Protein AF-A0A6M4WTL2-F1 (afdb_monomer)

Structure (mmCIF, N/CA/C/O backbone):
data_AF-A0A6M4WTL2-F1
#
_entry.id   AF-A0A6M4WTL2-F1
#
loop_
_atom_site.group_PDB
_atom_site.id
_atom_site.type_symbol
_atom_site.label_atom_id
_atom_site.label_alt_id
_atom_site.label_comp_id
_atom_site.label_asym_id
_atom_site.label_entity_id
_atom_site.label_seq_id
_atom_site.pdbx_PDB_ins_code
_atom_site.Cartn_x
_atom_site.Cartn_y
_atom_site.Cartn_z
_atom_site.occupancy
_atom_site.B_iso_or_equiv
_atom_site.auth_seq_id
_atom_site.auth_comp_id
_atom_site.auth_asym_id
_atom_site.auth_atom_id
_atom_site.pdbx_PDB_model_num
ATOM 1 N N . MET A 1 1 ? 22.894 4.316 -11.846 1.00 75.62 1 MET A N 1
ATOM 2 C CA . MET A 1 1 ? 22.141 3.196 -11.248 1.00 75.62 1 MET A CA 1
ATOM 3 C C . MET A 1 1 ? 20.930 3.759 -10.527 1.00 75.62 1 MET A C 1
ATOM 5 O O . MET A 1 1 ? 21.076 4.824 -9.929 1.00 75.62 1 MET A O 1
ATOM 9 N N . PRO A 1 2 ? 19.794 3.038 -10.503 1.00 84.94 2 PRO A N 1
ATOM 10 C CA . PRO A 1 2 ? 18.629 3.448 -9.729 1.00 84.94 2 PRO A CA 1
ATOM 11 C C . PRO A 1 2 ? 18.941 3.570 -8.230 1.00 84.94 2 PRO A C 1
ATOM 13 O O . PRO A 1 2 ? 19.694 2.766 -7.679 1.00 84.94 2 PRO A O 1
ATOM 16 N N . VAL A 1 3 ? 18.350 4.567 -7.574 1.00 89.50 3 VAL A N 1
ATOM 17 C CA . VAL A 1 3 ? 18.557 4.902 -6.159 1.00 89.50 3 VAL A CA 1
ATOM 18 C C . VAL A 1 3 ? 17.361 4.435 -5.338 1.00 89.50 3 VAL A C 1
ATOM 20 O O . VAL A 1 3 ? 16.217 4.712 -5.699 1.00 89.50 3 VAL A O 1
ATOM 23 N N . LEU A 1 4 ? 17.619 3.743 -4.226 1.00 90.12 4 LEU A N 1
ATOM 24 C CA . LEU A 1 4 ? 16.581 3.363 -3.267 1.00 90.12 4 LEU A CA 1
ATOM 25 C C . LEU A 1 4 ? 16.085 4.594 -2.505 1.00 90.12 4 LEU A C 1
ATOM 27 O O . LEU A 1 4 ? 16.873 5.353 -1.945 1.00 90.12 4 LEU A O 1
ATOM 31 N N . THR A 1 5 ? 14.770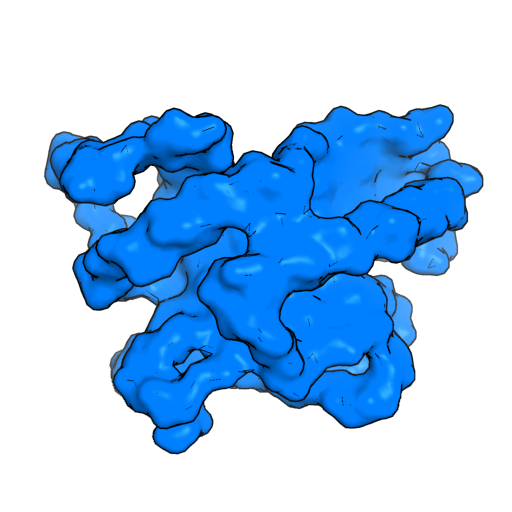 4.769 -2.468 1.00 89.38 5 THR A N 1
ATOM 32 C CA . THR A 1 5 ? 14.075 5.836 -1.731 1.00 89.38 5 THR A CA 1
ATOM 33 C C . THR A 1 5 ? 13.282 5.285 -0.543 1.00 89.38 5 THR A C 1
ATOM 35 O O . THR A 1 5 ? 12.962 6.033 0.380 1.00 89.38 5 THR A O 1
ATOM 38 N N . ALA A 1 6 ? 13.025 3.974 -0.526 1.00 90.75 6 ALA A N 1
ATOM 39 C CA . ALA A 1 6 ? 12.582 3.199 0.630 1.00 90.75 6 ALA A CA 1
ATOM 40 C C . ALA A 1 6 ? 13.129 1.765 0.521 1.00 90.75 6 ALA A C 1
ATOM 42 O O . ALA A 1 6 ? 13.157 1.206 -0.575 1.00 90.75 6 ALA A O 1
ATOM 43 N N . ASP A 1 7 ? 13.555 1.168 1.636 1.00 93.19 7 ASP A N 1
ATOM 44 C CA . ASP A 1 7 ? 14.143 -0.182 1.657 1.00 93.19 7 ASP A CA 1
ATOM 45 C C . ASP A 1 7 ? 13.759 -0.938 2.935 1.00 93.19 7 ASP A C 1
ATOM 47 O O . ASP A 1 7 ? 14.598 -1.329 3.745 1.00 93.19 7 ASP A O 1
ATOM 51 N N . ARG A 1 8 ? 12.452 -1.092 3.165 1.00 93.38 8 ARG A N 1
ATOM 52 C CA . ARG A 1 8 ? 11.949 -1.929 4.252 1.00 93.38 8 ARG A CA 1
ATOM 53 C C . ARG A 1 8 ? 12.146 -3.385 3.880 1.00 93.38 8 ARG A C 1
ATOM 55 O O . ARG A 1 8 ? 11.669 -3.821 2.837 1.00 93.38 8 ARG A O 1
ATOM 62 N N . THR A 1 9 ? 12.854 -4.140 4.706 1.00 94.81 9 THR A N 1
ATOM 63 C CA . THR A 1 9 ? 13.165 -5.535 4.383 1.00 94.81 9 THR A CA 1
ATOM 64 C C . THR A 1 9 ? 11.927 -6.430 4.528 1.00 94.81 9 THR A C 1
ATOM 66 O O . THR A 1 9 ? 11.005 -6.087 5.272 1.00 94.81 9 THR A O 1
ATOM 69 N N . PRO A 1 10 ? 11.891 -7.595 3.857 1.00 96.12 10 PRO A N 1
ATOM 70 C CA . PRO A 1 10 ? 10.852 -8.601 4.074 1.00 96.12 10 PRO A CA 1
ATOM 71 C C . PRO A 1 10 ? 10.676 -8.985 5.555 1.00 96.12 10 PRO A C 1
ATOM 73 O O . PRO A 1 10 ? 9.551 -9.008 6.036 1.00 96.12 10 PRO A O 1
ATOM 76 N N . ASP A 1 11 ? 11.761 -9.163 6.314 1.00 95.81 11 ASP A N 1
ATOM 77 C CA . ASP A 1 11 ? 11.681 -9.486 7.752 1.00 95.81 11 ASP A 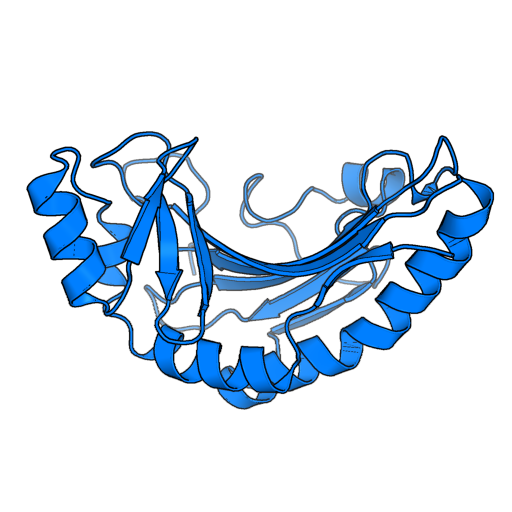CA 1
ATOM 78 C C . ASP A 1 11 ? 11.044 -8.357 8.574 1.00 95.81 11 ASP A C 1
ATOM 80 O O . ASP A 1 11 ? 10.248 -8.591 9.481 1.00 95.81 11 ASP A O 1
ATOM 84 N N . GLN A 1 12 ? 11.361 -7.104 8.233 1.00 95.38 12 GLN A N 1
ATOM 85 C CA . GLN A 1 12 ? 10.733 -5.943 8.860 1.00 95.38 12 GLN A CA 1
ATOM 86 C C . GLN A 1 12 ? 9.244 -5.845 8.518 1.00 95.38 12 GLN A C 1
ATOM 88 O O . GLN A 1 12 ? 8.474 -5.350 9.337 1.00 95.38 12 GLN A O 1
ATOM 93 N N . LEU A 1 13 ? 8.843 -6.294 7.325 1.00 96.12 13 LEU A N 1
ATOM 94 C CA . LEU A 1 13 ? 7.439 -6.400 6.945 1.00 96.12 13 LEU A CA 1
ATOM 95 C C . LEU A 1 13 ? 6.724 -7.493 7.746 1.00 96.12 13 LEU A C 1
ATOM 97 O O . LEU A 1 13 ? 5.627 -7.227 8.220 1.00 96.12 13 LEU A O 1
ATOM 101 N N . VAL A 1 14 ? 7.325 -8.672 7.937 1.00 96.94 14 VAL A N 1
ATOM 102 C CA . VAL A 1 14 ? 6.735 -9.738 8.772 1.00 96.94 14 VAL A CA 1
ATOM 103 C C . VAL A 1 14 ? 6.457 -9.210 10.179 1.00 96.94 14 VAL A C 1
ATOM 105 O O . VAL A 1 14 ? 5.309 -9.209 10.615 1.00 96.94 14 VAL A O 1
ATOM 108 N N . ALA A 1 15 ? 7.471 -8.639 10.834 1.00 95.19 15 ALA A N 1
ATOM 109 C CA . ALA A 1 15 ? 7.333 -8.097 12.186 1.00 95.19 15 ALA A CA 1
ATOM 110 C C . ALA A 1 15 ? 6.333 -6.927 12.278 1.00 95.19 15 ALA A C 1
ATOM 112 O O . ALA A 1 15 ? 5.755 -6.670 13.335 1.00 95.19 15 ALA A O 1
ATOM 113 N N . GLU A 1 16 ? 6.154 -6.159 11.199 1.00 95.00 16 GLU A N 1
ATOM 114 C CA . GLU A 1 16 ? 5.114 -5.130 11.119 1.00 95.00 16 GLU A CA 1
ATOM 115 C C . GLU A 1 16 ? 3.723 -5.758 11.024 1.00 95.00 16 GLU A C 1
ATOM 117 O O . GLU A 1 16 ? 2.828 -5.391 11.782 1.00 95.00 16 GLU A O 1
ATOM 122 N N . LEU A 1 17 ? 3.557 -6.710 10.106 1.00 94.81 17 LEU A N 1
ATOM 123 C CA . LEU A 1 17 ? 2.298 -7.389 9.827 1.00 94.81 17 LEU A CA 1
ATOM 124 C C . LEU A 1 17 ? 1.765 -8.149 11.037 1.00 94.81 17 LEU A C 1
ATOM 126 O O . LEU A 1 17 ? 0.576 -8.042 11.312 1.00 94.81 17 LEU A O 1
ATOM 130 N N . GLU A 1 18 ? 2.630 -8.843 11.777 1.00 94.94 18 GLU A N 1
ATOM 131 C CA . GLU A 1 18 ? 2.264 -9.549 13.012 1.00 94.94 18 GLU A CA 1
ATOM 132 C C . GLU A 1 18 ? 1.603 -8.619 14.037 1.00 94.94 18 GLU A C 1
ATOM 134 O O . GLU A 1 18 ? 0.639 -9.009 14.682 1.00 94.94 18 GLU A O 1
ATOM 139 N N . ARG A 1 19 ? 2.043 -7.356 14.136 1.00 92.44 19 ARG A N 1
ATOM 140 C CA . ARG A 1 19 ? 1.369 -6.364 14.989 1.00 92.44 19 ARG A CA 1
ATOM 141 C C . ARG A 1 19 ? 0.142 -5.752 14.331 1.00 92.44 19 ARG A C 1
ATOM 143 O O . ARG A 1 19 ? -0.831 -5.463 15.017 1.00 92.44 19 ARG A O 1
ATOM 150 N N . LEU A 1 20 ? 0.168 -5.537 13.016 1.00 91.50 20 LEU A N 1
ATOM 151 C CA . LEU A 1 20 ? -0.970 -4.965 12.297 1.00 91.50 20 LEU A CA 1
ATOM 152 C C . LEU A 1 20 ? -2.204 -5.864 12.344 1.00 91.50 20 LEU A C 1
ATOM 154 O O . LEU A 1 20 ? -3.310 -5.340 12.406 1.00 91.50 20 LEU A O 1
ATOM 158 N N . VAL A 1 21 ? -2.054 -7.189 12.331 1.00 90.25 21 VAL A N 1
ATOM 159 C CA . VAL A 1 21 ? -3.208 -8.102 12.427 1.00 90.25 21 VAL A CA 1
ATOM 160 C C . VAL A 1 21 ? -3.873 -8.094 13.809 1.00 90.25 21 VAL A C 1
ATOM 162 O O . VAL A 1 21 ? -5.026 -8.497 13.918 1.00 90.25 21 VAL A O 1
ATOM 165 N N . GLU A 1 22 ? -3.187 -7.592 14.840 1.00 90.50 22 GLU A N 1
ATOM 166 C CA . GLU A 1 22 ? -3.698 -7.466 16.215 1.00 90.50 22 GLU A CA 1
ATOM 167 C C . GLU A 1 22 ? -4.353 -6.102 16.504 1.00 90.50 22 GLU A C 1
ATOM 169 O O . GLU A 1 22 ? -4.932 -5.903 17.571 1.00 90.50 22 GLU A O 1
ATOM 174 N N . VAL A 1 23 ? -4.259 -5.145 15.575 1.00 91.56 23 VAL A N 1
ATOM 175 C CA . VAL A 1 23 ? -4.853 -3.809 15.722 1.00 91.56 23 VAL A CA 1
ATOM 176 C C . VAL A 1 23 ? -6.378 -3.908 15.802 1.00 91.56 23 VAL A C 1
ATOM 178 O O . VAL A 1 23 ? -7.005 -4.655 15.050 1.00 91.56 23 VAL A O 1
ATOM 181 N N . ASP A 1 24 ? -6.987 -3.089 16.665 1.00 90.81 24 ASP A N 1
ATOM 182 C CA . ASP A 1 24 ? -8.439 -2.884 16.700 1.00 90.81 24 ASP A CA 1
ATOM 183 C C . ASP A 1 24 ? -8.904 -2.086 15.467 1.00 90.81 24 ASP A C 1
ATOM 185 O O . ASP A 1 24 ? -9.149 -0.876 15.491 1.00 90.81 24 ASP A O 1
ATOM 189 N N . TRP A 1 25 ? -8.965 -2.799 14.344 1.00 89.94 25 TRP A N 1
ATOM 190 C CA . TRP A 1 25 ? -9.344 -2.284 13.038 1.00 89.94 25 TRP A CA 1
ATOM 191 C C . TRP A 1 25 ? -10.733 -1.637 12.995 1.00 89.94 25 TRP A C 1
ATOM 193 O O . TRP A 1 25 ? -10.837 -0.597 12.352 1.00 89.94 25 TRP A O 1
ATOM 203 N N . PRO A 1 26 ? -11.781 -2.149 13.673 1.00 89.50 26 PRO A N 1
ATOM 204 C CA . PRO A 1 26 ? -13.057 -1.441 13.787 1.00 89.50 26 PRO A CA 1
ATOM 205 C C . PRO A 1 26 ? -12.916 0.020 14.236 1.00 89.50 26 PRO A C 1
ATOM 207 O O . PRO A 1 26 ? -13.497 0.910 13.612 1.00 89.50 26 PRO A O 1
ATOM 210 N N . THR A 1 27 ? -12.090 0.292 15.251 1.00 91.75 27 THR A N 1
ATOM 211 C CA . THR A 1 27 ? -11.825 1.664 15.711 1.00 91.75 27 THR A CA 1
ATOM 212 C C . THR A 1 27 ? -11.032 2.472 14.680 1.00 91.75 27 THR A C 1
ATOM 214 O O . THR A 1 27 ? -11.275 3.668 14.514 1.00 91.75 27 THR A O 1
ATOM 217 N N . VAL A 1 28 ? -10.114 1.833 13.948 1.00 92.38 28 VAL A N 1
ATOM 218 C CA . VAL A 1 28 ? -9.372 2.477 12.851 1.00 92.38 28 VAL A CA 1
ATOM 219 C C . VAL A 1 28 ? -10.296 2.894 11.710 1.00 92.38 28 VAL A C 1
ATOM 221 O O . VAL A 1 28 ? -10.252 4.040 11.261 1.00 92.38 28 VAL A O 1
ATOM 224 N N . TRP A 1 29 ? -11.161 1.984 11.271 1.00 90.81 29 TRP A N 1
ATOM 225 C CA . TRP A 1 29 ? -12.094 2.203 10.170 1.00 90.81 29 TRP A CA 1
ATOM 226 C C . TRP A 1 29 ? -13.146 3.258 10.485 1.00 90.81 29 TRP A C 1
ATOM 228 O O . TRP A 1 29 ? -13.511 4.008 9.585 1.00 90.81 29 TRP A O 1
ATOM 238 N N . ALA A 1 30 ? -13.562 3.390 11.747 1.00 90.19 30 ALA A N 1
ATOM 239 C CA . ALA A 1 30 ? -14.502 4.426 12.175 1.00 90.19 30 ALA A CA 1
ATOM 240 C C . ALA A 1 30 ? -13.993 5.858 11.918 1.00 90.19 30 ALA A C 1
ATOM 242 O O . ALA A 1 30 ? -14.799 6.772 11.745 1.00 90.19 30 ALA A O 1
ATOM 243 N N . GLY A 1 31 ? -12.674 6.056 11.843 1.00 91.25 31 GLY A N 1
ATOM 244 C CA . GLY A 1 31 ? -12.074 7.335 11.486 1.00 91.25 31 GLY A CA 1
ATOM 245 C C . GLY A 1 31 ? -11.134 7.897 12.545 1.00 91.25 31 GLY A C 1
ATOM 246 O O . GLY A 1 31 ? -11.189 7.573 13.731 1.00 91.25 31 GLY A O 1
ATOM 247 N N . VAL A 1 32 ? -10.260 8.792 12.093 1.00 91.31 32 VAL A N 1
ATOM 248 C CA . VAL A 1 32 ? -9.291 9.48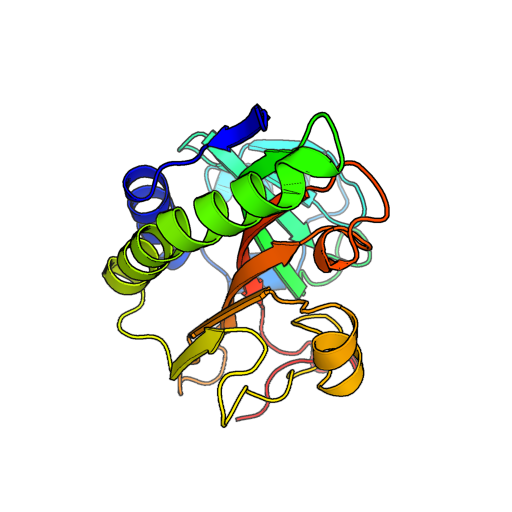1 12.952 1.00 91.31 32 VAL A CA 1
ATOM 249 C C . VAL A 1 32 ? -9.943 10.729 13.555 1.00 91.31 32 VAL A C 1
ATOM 251 O O . VAL A 1 32 ? -10.519 11.505 12.794 1.00 91.31 32 VAL A O 1
ATOM 254 N N . PRO A 1 33 ? -9.835 10.991 14.871 1.00 93.06 33 PRO A N 1
ATOM 255 C CA . PRO A 1 33 ? -10.401 12.198 15.471 1.00 93.06 33 PRO A CA 1
ATOM 256 C C . PRO A 1 33 ? -9.902 13.500 14.820 1.00 93.06 33 PRO A C 1
ATOM 258 O O . PRO A 1 33 ? -8.724 13.635 14.476 1.00 93.06 33 PRO A O 1
ATOM 261 N N . ASP A 1 34 ? -10.808 14.469 14.681 1.00 90.50 34 ASP A N 1
ATOM 262 C CA . ASP A 1 34 ? -10.504 15.790 14.109 1.00 90.50 34 ASP A CA 1
ATOM 263 C C . ASP A 1 34 ? -9.675 16.663 15.066 1.00 90.50 34 ASP A C 1
ATOM 265 O O . ASP A 1 34 ? -8.690 17.296 14.681 1.00 90.50 34 ASP A O 1
ATOM 269 N N . ASP A 1 35 ? -9.998 16.598 16.356 1.00 93.38 35 ASP A N 1
ATOM 270 C CA . ASP A 1 35 ? -9.236 17.263 17.410 1.00 93.38 35 ASP A CA 1
ATOM 271 C C . ASP A 1 35 ? -7.822 16.668 17.556 1.00 93.38 35 ASP A C 1
ATOM 273 O O . ASP A 1 35 ? -7.642 15.449 17.600 1.00 93.38 35 ASP A O 1
ATOM 277 N N . GLU A 1 36 ? -6.808 17.532 17.629 1.00 90.81 36 GLU A N 1
ATOM 278 C CA . GLU A 1 36 ? -5.396 17.134 17.626 1.00 90.81 36 GLU A CA 1
ATOM 279 C C . GLU A 1 36 ? -4.977 16.350 18.874 1.00 90.81 36 GLU A C 1
ATOM 281 O O . GLU A 1 36 ? -4.234 15.365 18.768 1.00 90.81 36 GLU A O 1
ATOM 286 N N . GLU A 1 37 ? -5.472 16.740 20.048 1.00 94.00 37 GLU A N 1
ATOM 287 C CA . GLU A 1 37 ? -5.163 16.062 21.305 1.00 94.00 37 GLU A CA 1
ATOM 288 C C . GLU A 1 37 ? -5.805 14.671 21.323 1.00 94.00 37 GLU A C 1
ATOM 290 O O . GLU A 1 37 ? -5.124 13.665 21.552 1.00 94.00 37 GLU A O 1
ATOM 295 N N . LYS A 1 38 ? -7.092 14.587 20.958 1.00 94.94 38 LYS A N 1
ATOM 296 C CA . LYS A 1 38 ? -7.804 13.310 20.807 1.00 94.94 38 LYS A CA 1
ATOM 297 C C . LYS A 1 38 ? -7.142 12.417 19.772 1.00 94.94 38 LYS A C 1
ATOM 299 O O . LYS A 1 38 ? -7.011 11.220 20.006 1.00 94.94 38 LYS A O 1
ATOM 304 N N . ARG A 1 39 ? -6.694 12.972 18.647 1.00 94.06 39 ARG A N 1
ATOM 305 C CA . ARG A 1 39 ? -5.986 12.224 17.603 1.00 94.06 39 ARG A CA 1
ATOM 306 C C . ARG A 1 39 ? -4.653 11.674 18.091 1.00 94.06 39 ARG A C 1
ATOM 308 O O . ARG A 1 39 ? -4.311 10.535 17.779 1.00 94.06 39 ARG A O 1
ATOM 315 N N . THR A 1 40 ? -3.908 12.458 18.862 1.00 95.44 40 THR A N 1
ATOM 316 C CA . THR A 1 40 ? -2.640 12.020 19.454 1.00 95.44 40 THR A CA 1
ATOM 317 C C . THR A 1 40 ? -2.864 10.890 20.453 1.00 95.44 40 THR A C 1
ATOM 319 O O . THR A 1 40 ? -2.168 9.872 20.395 1.00 95.44 40 THR A O 1
ATOM 322 N N . HIS A 1 41 ? -3.872 11.022 21.317 1.00 96.19 41 HIS A N 1
ATOM 323 C CA . HIS A 1 41 ? -4.266 9.971 22.252 1.00 96.19 41 HIS A CA 1
ATOM 324 C C . HIS A 1 41 ? -4.713 8.699 21.519 1.00 96.19 41 HIS A C 1
ATOM 326 O O . HIS A 1 41 ? -4.229 7.610 21.818 1.00 96.19 41 HIS A O 1
ATOM 332 N N . TRP A 1 42 ? -5.556 8.853 20.496 1.00 95.69 42 TRP A N 1
ATOM 333 C CA . TRP A 1 42 ? -6.025 7.773 19.633 1.00 95.69 42 TRP A CA 1
ATOM 334 C C . TRP A 1 42 ? -4.860 7.027 18.973 1.00 95.69 42 TRP A C 1
ATOM 336 O O . TRP A 1 42 ? -4.767 5.814 19.111 1.00 95.69 42 TRP A O 1
ATOM 346 N N . CYS A 1 43 ? -3.904 7.735 18.355 1.00 95.88 43 CYS A N 1
ATOM 347 C CA . CYS A 1 43 ? -2.722 7.107 17.749 1.00 95.88 43 CYS A CA 1
ATOM 348 C C . CYS A 1 43 ? -1.891 6.351 18.795 1.00 95.88 43 CYS A C 1
ATOM 350 O O . CYS A 1 43 ? -1.449 5.229 18.552 1.00 95.88 43 CYS A O 1
ATOM 352 N N . THR A 1 44 ? -1.712 6.950 19.975 1.00 95.56 44 THR A N 1
ATOM 353 C CA . THR A 1 44 ? -0.942 6.351 21.073 1.00 95.56 44 THR A CA 1
ATOM 354 C C . THR A 1 44 ? -1.584 5.056 21.572 1.00 95.56 44 THR A C 1
ATOM 356 O O . THR A 1 44 ? -0.857 4.122 21.905 1.00 95.56 44 THR A O 1
ATOM 359 N N . GLY A 1 45 ? -2.918 4.958 21.552 1.00 95.50 45 GLY A N 1
ATOM 360 C CA . GLY A 1 45 ? -3.660 3.735 21.879 1.00 95.50 45 GLY A CA 1
ATOM 361 C C . GLY A 1 45 ? -3.284 2.530 21.009 1.00 95.50 45 GLY A C 1
ATOM 362 O O . GLY A 1 45 ? -3.291 1.404 21.495 1.00 95.50 45 GLY A O 1
ATOM 363 N N . PHE A 1 46 ? -2.855 2.766 19.766 1.00 95.06 46 PHE A N 1
ATOM 364 C CA . PHE A 1 46 ? -2.346 1.736 18.847 1.00 95.06 46 PHE A CA 1
ATOM 365 C C . PHE A 1 46 ? -0.815 1.582 18.883 1.00 95.06 46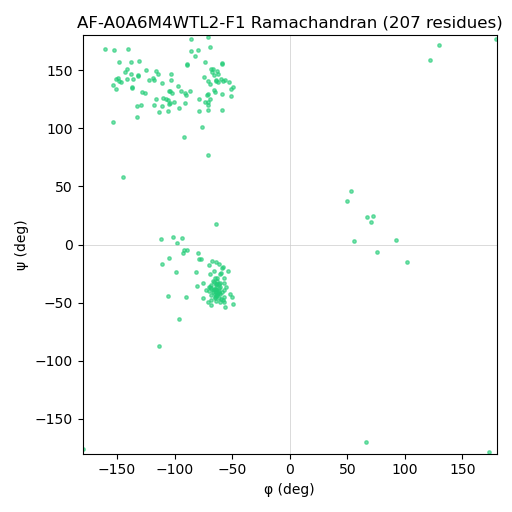 PHE A C 1
ATOM 367 O O . PHE A 1 46 ? -0.230 0.876 18.061 1.00 95.06 46 PHE A O 1
ATOM 374 N N . GLY A 1 47 ? -0.129 2.279 19.794 1.00 95.06 47 GLY A N 1
ATOM 375 C CA . GLY A 1 47 ? 1.333 2.353 19.811 1.00 95.06 47 GLY A CA 1
ATOM 376 C C . GLY A 1 47 ? 1.912 3.114 18.612 1.00 95.06 47 GLY A C 1
ATOM 377 O O . GLY A 1 47 ? 3.065 2.892 18.228 1.00 95.06 47 GLY A O 1
ATOM 378 N N . TRP A 1 48 ? 1.120 3.992 17.992 1.00 97.19 48 TRP A N 1
ATOM 379 C CA . TRP A 1 48 ? 1.518 4.796 16.844 1.00 97.19 48 TRP A CA 1
ATOM 380 C C . TRP A 1 48 ? 1.820 6.234 17.247 1.00 97.19 48 TRP A C 1
ATOM 382 O O . TRP A 1 48 ? 1.177 6.822 18.114 1.00 97.19 48 TRP A O 1
ATOM 392 N N . ARG A 1 49 ? 2.780 6.843 16.552 1.00 97.19 49 ARG A N 1
ATOM 393 C CA . ARG A 1 49 ? 3.071 8.271 16.667 1.00 97.19 49 ARG A CA 1
ATOM 394 C C . ARG A 1 49 ? 2.449 9.018 15.487 1.00 97.19 49 ARG A C 1
ATOM 396 O O . ARG A 1 49 ? 2.816 8.699 14.350 1.00 97.19 49 ARG A O 1
ATOM 403 N N . PRO A 1 50 ? 1.577 10.017 15.710 1.00 95.88 50 PRO A N 1
ATOM 404 C CA . PRO A 1 50 ? 1.058 10.831 14.619 1.00 95.88 50 PRO A CA 1
ATOM 405 C C . PRO A 1 50 ? 2.199 11.587 13.929 1.00 95.88 50 PRO A C 1
ATOM 407 O O . PRO A 1 50 ? 3.204 11.937 14.553 1.00 95.88 50 PRO A O 1
ATOM 410 N N . LEU A 1 51 ? 2.064 11.792 12.622 1.00 95.00 51 LEU A N 1
ATOM 411 C CA . LEU A 1 51 ? 2.990 12.578 11.816 1.00 95.00 51 LEU A CA 1
ATOM 412 C C . LEU A 1 51 ? 2.288 13.843 11.309 1.00 95.00 51 LEU A C 1
ATOM 414 O O . LEU A 1 51 ? 2.333 14.865 11.980 1.00 95.00 51 LEU A O 1
ATOM 418 N N . TRP A 1 52 ? 1.614 13.777 10.164 1.00 92.62 52 TRP A N 1
ATOM 419 C CA . TRP A 1 52 ? 0.860 14.891 9.582 1.00 92.62 52 TRP A CA 1
ATOM 420 C C . TRP A 1 52 ? -0.453 14.389 8.978 1.00 92.62 52 TRP A C 1
ATOM 422 O O . TRP A 1 52 ? -0.652 13.180 8.839 1.00 92.62 52 TRP A O 1
ATOM 432 N N . PHE A 1 53 ? -1.343 15.317 8.630 1.00 88.12 53 PHE A N 1
ATOM 433 C CA . PHE A 1 53 ? -2.580 15.022 7.916 1.00 88.12 53 PHE A CA 1
ATOM 434 C C . PHE A 1 53 ? -2.500 15.593 6.496 1.00 88.12 53 PHE A C 1
ATOM 436 O O . PHE A 1 53 ? -2.339 16.797 6.319 1.00 88.12 53 PHE A O 1
ATOM 443 N N . GLU A 1 54 ? -2.599 14.729 5.491 1.00 86.50 54 GLU A N 1
ATOM 444 C CA . GLU A 1 54 ? -2.620 15.087 4.070 1.00 86.50 54 GLU A CA 1
ATOM 445 C C . GLU A 1 54 ? -3.380 13.988 3.318 1.00 86.50 54 GLU A C 1
ATOM 447 O O . GLU A 1 54 ? -2.880 12.870 3.169 1.00 86.50 54 GLU A O 1
ATOM 452 N N . ALA A 1 55 ? -4.624 14.288 2.915 1.00 83.31 55 ALA A N 1
ATOM 453 C CA . ALA A 1 55 ? -5.565 13.313 2.346 1.00 83.31 55 ALA A CA 1
ATOM 454 C C . ALA A 1 55 ? -5.706 12.031 3.202 1.00 83.31 55 ALA A C 1
ATOM 456 O O . ALA A 1 55 ? -5.753 10.910 2.690 1.00 83.31 55 ALA A O 1
ATOM 457 N N . GLY A 1 56 ? -5.682 12.200 4.526 1.00 90.75 56 GLY A N 1
ATOM 458 C CA . GLY A 1 56 ? -5.622 11.120 5.505 1.00 90.75 56 GLY A CA 1
ATOM 459 C C . GLY A 1 56 ? -4.523 11.335 6.543 1.00 90.75 56 GLY A C 1
ATOM 460 O O . GLY A 1 56 ? -3.694 12.242 6.428 1.00 90.75 56 GLY A O 1
ATOM 461 N N . GLN A 1 57 ? -4.508 10.490 7.569 1.00 95.38 57 GLN A N 1
ATOM 462 C CA . GLN A 1 57 ? -3.549 10.588 8.666 1.00 95.38 57 GLN A CA 1
ATOM 463 C C . GLN A 1 57 ? -2.291 9.771 8.369 1.00 95.38 57 GLN A C 1
ATOM 465 O O . GLN A 1 57 ? -2.362 8.578 8.095 1.00 95.38 57 GLN A O 1
ATOM 470 N N . TRP A 1 58 ? -1.120 10.383 8.503 1.00 96.19 58 TRP A N 1
ATOM 471 C CA . TRP A 1 58 ? 0.156 9.674 8.479 1.00 96.19 58 TRP A CA 1
ATOM 472 C C . TRP A 1 58 ? 0.607 9.338 9.894 1.00 96.19 58 TRP A C 1
ATOM 474 O O . TRP A 1 58 ? 0.623 10.204 10.770 1.00 96.19 58 TRP A O 1
ATOM 484 N N . VAL A 1 59 ? 1.021 8.099 10.131 1.00 97.19 59 VAL A N 1
ATOM 485 C CA . VAL A 1 59 ? 1.541 7.661 11.433 1.00 97.19 59 VAL A CA 1
ATOM 486 C C . VAL A 1 59 ? 2.858 6.916 11.282 1.00 97.19 59 VAL A C 1
ATOM 488 O O . VAL A 1 59 ? 3.187 6.391 10.217 1.00 97.19 59 VAL A O 1
ATOM 491 N 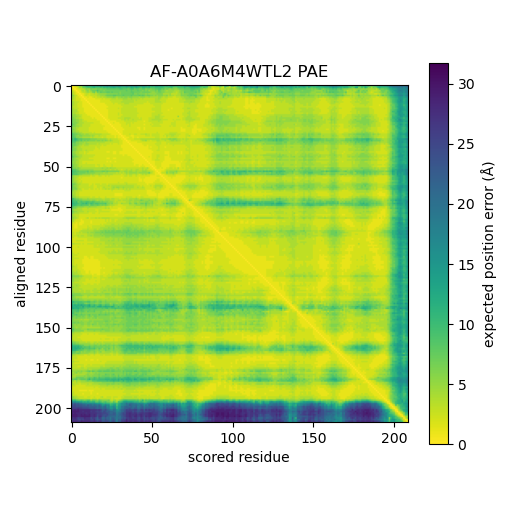N . ARG A 1 60 ? 3.628 6.874 12.367 1.00 96.94 60 ARG A N 1
ATOM 492 C CA . ARG A 1 60 ? 4.793 6.006 12.513 1.00 96.94 60 ARG A CA 1
ATOM 493 C C . ARG A 1 60 ? 4.500 4.917 13.531 1.00 96.94 60 ARG A C 1
ATOM 495 O O . ARG A 1 60 ? 4.144 5.235 14.662 1.00 96.94 60 ARG A O 1
ATOM 502 N N . THR A 1 61 ? 4.693 3.664 13.147 1.00 95.56 61 THR A N 1
ATOM 503 C CA . THR A 1 61 ? 4.509 2.520 14.045 1.00 95.56 61 THR A CA 1
ATOM 504 C C . THR A 1 61 ? 5.721 2.333 14.948 1.00 95.56 61 THR A C 1
ATOM 506 O O . THR A 1 61 ? 6.785 2.920 14.722 1.00 95.56 61 THR A O 1
ATOM 509 N N . ALA A 1 62 ? 5.587 1.501 15.976 1.00 91.62 62 ALA A N 1
ATOM 510 C CA . ALA A 1 62 ? 6.673 1.233 16.910 1.00 91.62 62 ALA A CA 1
ATOM 511 C C . ALA A 1 62 ? 7.874 0.509 16.259 1.00 91.62 62 ALA A C 1
ATOM 513 O O . ALA A 1 62 ? 8.994 0.642 16.742 1.00 91.62 62 ALA A O 1
ATOM 514 N N . GLN A 1 63 ? 7.693 -0.193 15.135 1.00 90.62 63 GLN A N 1
ATOM 515 C CA . GLN A 1 63 ? 8.795 -0.751 14.336 1.00 90.62 63 GLN A CA 1
ATOM 516 C C . GLN A 1 63 ? 9.449 0.307 13.430 1.00 90.62 63 GLN A C 1
ATOM 518 O O . GLN A 1 63 ? 10.467 0.035 12.792 1.00 90.62 63 GLN A O 1
ATOM 523 N N . GLY A 1 64 ? 8.881 1.512 13.352 1.00 90.50 64 GLY A N 1
ATOM 524 C CA . GLY A 1 64 ? 9.378 2.619 12.539 1.00 90.50 64 GLY A CA 1
ATOM 525 C C . GLY A 1 64 ? 8.780 2.697 11.133 1.00 90.50 64 GLY A C 1
ATOM 526 O O . GLY A 1 64 ? 9.185 3.576 10.368 1.00 90.50 64 GLY A O 1
ATOM 527 N N . SER A 1 65 ? 7.820 1.831 10.800 1.00 92.19 65 SER A N 1
ATOM 528 C CA . SER A 1 65 ? 7.094 1.873 9.528 1.00 92.19 65 SER A CA 1
ATOM 529 C C . SER A 1 65 ? 6.230 3.127 9.443 1.00 92.19 65 SER A C 1
ATOM 531 O O . SER A 1 65 ? 5.796 3.664 10.465 1.00 92.19 65 SER A O 1
ATOM 533 N N . ARG A 1 66 ? 5.996 3.624 8.226 1.00 95.00 66 ARG A N 1
ATOM 534 C CA . ARG A 1 66 ? 5.073 4.740 7.989 1.00 95.00 66 ARG A CA 1
ATOM 535 C C . ARG A 1 66 ? 3.800 4.196 7.372 1.00 95.00 66 ARG A C 1
ATOM 537 O O . ARG A 1 66 ? 3.872 3.565 6.320 1.00 95.00 66 ARG A O 1
ATOM 544 N N . LEU A 1 67 ? 2.672 4.480 8.010 1.00 96.12 67 LEU A N 1
ATOM 545 C CA . LEU A 1 67 ? 1.356 4.121 7.500 1.00 96.12 67 LEU A CA 1
ATOM 546 C C . LEU A 1 67 ? 0.606 5.384 7.100 1.00 96.12 67 LEU A C 1
ATOM 548 O O . LEU A 1 67 ? 0.648 6.386 7.819 1.00 96.12 67 LEU A O 1
ATOM 552 N N . HIS A 1 68 ? -0.095 5.313 5.978 1.00 96.06 68 HIS A N 1
ATOM 553 C CA . HIS A 1 68 ? -1.074 6.307 5.561 1.00 96.06 68 HIS A CA 1
ATOM 554 C C . HIS A 1 68 ? -2.474 5.743 5.762 1.00 96.06 68 HIS A C 1
ATOM 556 O O . HIS A 1 68 ? -2.840 4.765 5.120 1.00 96.06 68 HIS A O 1
ATOM 562 N N . LEU A 1 69 ? -3.241 6.352 6.662 1.00 95.06 69 LEU A N 1
ATOM 563 C CA . LEU A 1 69 ? -4.650 6.063 6.902 1.00 95.06 69 LEU A CA 1
ATOM 564 C C . LEU A 1 69 ? -5.485 6.990 6.016 1.00 95.06 69 LEU A C 1
ATOM 566 O O . LEU A 1 69 ? -5.763 8.132 6.386 1.00 95.06 69 LEU A O 1
ATOM 570 N N . ALA A 1 70 ? -5.840 6.516 4.826 1.00 91.56 70 ALA A N 1
ATOM 571 C CA . ALA A 1 70 ? -6.563 7.291 3.832 1.00 91.56 70 ALA A CA 1
ATOM 572 C C . ALA A 1 70 ? -8.015 7.527 4.266 1.00 91.56 70 ALA A C 1
ATOM 574 O O . ALA A 1 70 ? -8.806 6.590 4.418 1.00 91.56 70 ALA A O 1
ATOM 575 N N . SER A 1 71 ? -8.372 8.799 4.400 1.00 87.50 71 SER A N 1
ATOM 576 C CA . SER A 1 71 ? -9.734 9.268 4.628 1.00 87.50 71 SER A CA 1
ATOM 577 C C . SER A 1 71 ? -9.957 10.556 3.838 1.00 87.50 71 SER A C 1
ATOM 579 O O . SER A 1 71 ? -9.025 11.319 3.581 1.00 87.50 71 SER A O 1
ATOM 581 N N . VAL A 1 72 ? -11.203 10.808 3.434 1.00 82.50 72 VAL A N 1
ATOM 582 C CA . VAL A 1 72 ? -11.551 12.018 2.664 1.00 82.50 72 VAL A CA 1
ATOM 583 C C . VAL A 1 72 ? -11.438 13.301 3.495 1.00 82.50 72 VAL A C 1
ATOM 585 O O . VAL A 1 72 ? -11.217 14.373 2.942 1.00 82.50 72 VAL A O 1
ATOM 588 N N . ALA A 1 73 ? -11.578 13.190 4.818 1.00 80.25 73 ALA A N 1
ATOM 589 C CA . ALA A 1 73 ? -11.394 14.258 5.797 1.00 80.25 73 ALA A CA 1
ATOM 590 C C . ALA A 1 73 ? -11.169 13.646 7.200 1.00 80.25 73 ALA A C 1
ATOM 592 O O . ALA A 1 73 ? -11.382 12.437 7.379 1.00 80.25 73 ALA A O 1
ATOM 593 N N . PRO A 1 74 ? -10.742 14.430 8.206 1.00 78.12 74 PRO A N 1
ATOM 594 C CA . PRO A 1 74 ? -10.755 13.985 9.596 1.00 78.12 74 PRO A CA 1
ATOM 595 C C . PRO A 1 74 ? -12.168 13.603 10.060 1.00 78.12 74 PRO A C 1
ATOM 597 O O . PRO A 1 74 ? -13.163 14.054 9.495 1.00 78.12 74 PRO A O 1
ATOM 600 N N . ALA A 1 75 ? -12.252 12.733 11.065 1.00 84.81 75 ALA A N 1
ATOM 601 C CA . ALA A 1 75 ? -13.474 12.123 11.600 1.00 84.81 75 ALA A CA 1
ATOM 602 C C . ALA A 1 75 ? -14.348 11.366 10.578 1.00 84.81 75 ALA A C 1
ATOM 604 O O . ALA A 1 75 ? -15.413 10.863 10.933 1.00 84.81 75 ALA A O 1
ATOM 605 N N . ARG A 1 76 ? -13.912 11.260 9.318 1.00 88.44 76 ARG A N 1
ATOM 606 C CA . ARG A 1 76 ? -14.519 10.388 8.311 1.00 88.44 76 ARG A CA 1
ATOM 607 C C . ARG A 1 76 ? -13.872 9.004 8.361 1.00 88.44 76 ARG A C 1
ATOM 609 O O . ARG A 1 76 ? -12.701 8.909 8.749 1.00 88.44 76 ARG A O 1
ATOM 616 N N . PRO A 1 77 ? -14.594 7.962 7.918 1.00 89.25 77 PRO A N 1
ATOM 617 C CA . PRO A 1 77 ? -14.068 6.610 7.889 1.00 89.25 77 PRO A CA 1
ATOM 618 C C . PRO A 1 77 ? -12.725 6.510 7.167 1.00 89.25 77 PRO A C 1
ATOM 620 O O . PRO A 1 77 ? -12.500 7.138 6.122 1.00 89.25 77 PRO A O 1
ATOM 623 N N . VAL A 1 78 ? -11.830 5.701 7.729 1.00 90.06 78 VAL A N 1
ATOM 624 C CA . VAL A 1 78 ? -10.613 5.294 7.031 1.00 90.06 78 VAL A CA 1
ATOM 625 C C . VAL A 1 78 ? -11.001 4.197 6.050 1.00 90.06 78 VAL A C 1
ATOM 627 O O . VAL A 1 78 ? -11.573 3.181 6.428 1.00 90.06 78 VAL A O 1
ATOM 630 N N . THR A 1 79 ? -10.668 4.396 4.781 1.00 88.00 79 THR A N 1
ATOM 631 C CA . THR A 1 79 ? -11.020 3.458 3.698 1.00 88.00 79 THR A CA 1
ATOM 632 C C . THR A 1 79 ? -9.867 2.526 3.341 1.00 88.00 79 THR A C 1
ATOM 634 O O . THR A 1 79 ? -10.069 1.433 2.810 1.00 88.00 79 THR A O 1
ATOM 637 N N . ARG A 1 80 ? -8.635 2.954 3.632 1.00 91.06 80 ARG A N 1
ATOM 638 C CA . ARG A 1 80 ? -7.411 2.227 3.303 1.00 91.06 80 ARG A CA 1
ATOM 639 C C . ARG A 1 80 ? -6.302 2.594 4.274 1.00 91.06 80 ARG A C 1
ATOM 641 O O . ARG A 1 80 ? -6.091 3.771 4.546 1.00 91.06 80 ARG A O 1
ATOM 648 N N . VAL A 1 81 ? -5.548 1.601 4.728 1.00 94.19 81 VAL A N 1
ATOM 649 C CA . VAL A 1 81 ? -4.227 1.797 5.326 1.00 94.19 81 VAL A CA 1
ATOM 650 C C . VAL A 1 81 ? -3.166 1.317 4.354 1.00 94.19 81 VAL A C 1
ATOM 652 O O . VAL A 1 81 ? -3.215 0.182 3.896 1.00 94.19 81 VAL A O 1
ATOM 655 N N . GLU A 1 82 ? -2.211 2.179 4.028 1.00 94.62 82 GLU A N 1
ATOM 656 C CA . GLU A 1 82 ? -1.157 1.899 3.056 1.00 94.62 82 GLU A CA 1
ATOM 657 C C . GLU A 1 82 ? 0.238 2.050 3.665 1.00 94.62 82 GLU A C 1
ATOM 659 O O . GLU A 1 82 ? 0.508 2.965 4.445 1.00 94.62 82 GLU A O 1
ATOM 664 N N . HIS A 1 83 ? 1.141 1.158 3.265 1.00 93.81 83 HIS A N 1
ATOM 665 C CA . HIS A 1 83 ? 2.541 1.142 3.654 1.00 93.81 83 HIS A CA 1
ATOM 666 C C . HIS A 1 83 ? 3.422 0.962 2.413 1.00 93.81 83 HIS A C 1
ATOM 668 O O . HIS A 1 83 ? 3.358 -0.061 1.727 1.00 93.81 83 HIS A O 1
ATOM 674 N N . ILE A 1 84 ? 4.287 1.942 2.138 1.00 95.56 84 ILE A N 1
ATOM 675 C CA . ILE A 1 84 ? 5.354 1.804 1.139 1.00 95.56 84 ILE A CA 1
ATOM 676 C C . ILE A 1 84 ? 6.497 0.998 1.754 1.00 95.56 84 ILE A C 1
ATOM 678 O O . ILE A 1 84 ? 7.155 1.451 2.688 1.00 95.56 84 ILE A O 1
ATOM 682 N N . LEU A 1 85 ? 6.742 -0.183 1.197 1.00 96.62 85 LEU A N 1
ATOM 683 C CA . LEU A 1 85 ? 7.737 -1.131 1.688 1.00 96.62 85 LEU A CA 1
ATOM 684 C C . LEU A 1 85 ? 9.083 -0.883 1.027 1.00 96.62 85 LEU A C 1
ATOM 686 O O . LEU A 1 85 ? 10.123 -0.833 1.673 1.00 96.62 85 LEU A O 1
ATOM 690 N N . TRP A 1 86 ? 9.062 -0.699 -0.282 1.00 97.31 86 TRP A N 1
ATOM 691 C CA . TRP A 1 86 ? 10.265 -0.558 -1.075 1.00 97.31 86 TRP A CA 1
ATOM 692 C C . TRP A 1 86 ? 10.000 0.393 -2.218 1.00 97.31 86 TRP A C 1
ATOM 694 O O . TRP A 1 86 ? 8.929 0.358 -2.819 1.00 97.31 86 TRP A O 1
ATOM 704 N N . SER A 1 87 ? 10.958 1.255 -2.520 1.00 96.69 87 SER A N 1
ATOM 705 C CA . SER A 1 87 ? 10.837 2.172 -3.640 1.00 96.69 87 SER A CA 1
ATOM 706 C C . SER A 1 87 ? 12.208 2.496 -4.200 1.00 96.69 87 SER A C 1
ATOM 708 O O . SER A 1 87 ? 13.195 2.614 -3.469 1.00 96.69 87 SER A O 1
ATOM 710 N N . VAL A 1 88 ? 12.263 2.614 -5.519 1.00 96.69 88 VAL A N 1
ATOM 711 C CA . VAL A 1 88 ? 13.474 2.901 -6.271 1.00 96.69 88 VAL A CA 1
ATOM 712 C C . VAL A 1 88 ? 13.167 3.915 -7.363 1.00 96.69 88 VAL A C 1
ATOM 714 O O . VAL A 1 88 ? 12.084 3.914 -7.952 1.00 96.69 88 VAL A O 1
ATOM 717 N N . ARG A 1 89 ? 14.136 4.773 -7.668 1.00 96.50 89 ARG A N 1
ATOM 718 C CA . ARG A 1 89 ? 14.035 5.787 -8.716 1.00 96.50 89 ARG A CA 1
ATOM 719 C C . ARG A 1 89 ? 15.229 5.716 -9.656 1.00 96.50 89 ARG A C 1
ATOM 721 O O . ARG A 1 89 ? 16.368 5.684 -9.202 1.00 96.50 89 ARG A O 1
ATOM 728 N N . ALA A 1 90 ? 14.971 5.712 -10.956 1.00 95.62 90 ALA A N 1
ATOM 729 C CA . ALA A 1 90 ? 15.997 5.823 -11.981 1.00 95.62 90 ALA A CA 1
ATOM 730 C C . ALA A 1 90 ? 16.530 7.264 -12.071 1.00 95.62 90 ALA A C 1
ATOM 732 O O . ALA A 1 90 ? 15.775 8.227 -11.920 1.00 95.62 90 ALA A O 1
ATOM 733 N N . GLY A 1 91 ? 17.827 7.414 -12.343 1.00 94.25 91 GLY A N 1
ATOM 734 C CA . GLY A 1 91 ? 18.444 8.706 -12.660 1.00 94.25 91 GLY A CA 1
ATOM 735 C C . GLY A 1 91 ? 18.253 9.118 -14.124 1.00 94.25 91 GLY A C 1
ATOM 736 O O . GLY A 1 91 ? 18.278 10.304 -14.438 1.00 94.25 91 GLY A O 1
ATOM 737 N N . ALA A 1 92 ? 18.022 8.149 -15.015 1.00 94.06 92 ALA A N 1
ATOM 738 C CA . ALA A 1 92 ? 17.793 8.353 -16.445 1.00 94.06 92 ALA A CA 1
ATOM 739 C C . ALA A 1 92 ? 16.839 7.288 -17.012 1.00 94.06 92 ALA A C 1
ATOM 741 O O . ALA A 1 92 ? 16.763 6.185 -16.478 1.00 94.06 92 ALA A O 1
ATOM 742 N N . ALA A 1 93 ? 16.169 7.580 -18.134 1.00 94.69 93 ALA A N 1
ATOM 743 C CA . ALA A 1 93 ? 15.259 6.634 -18.798 1.00 94.69 93 ALA A CA 1
ATOM 744 C C . ALA A 1 93 ? 15.941 5.307 -19.187 1.00 94.69 93 ALA A C 1
ATOM 746 O O . ALA A 1 93 ? 15.332 4.244 -19.096 1.00 94.69 93 ALA A O 1
ATOM 747 N N . ALA A 1 94 ? 17.231 5.355 -19.543 1.00 94.25 94 ALA A N 1
ATOM 748 C CA . ALA A 1 94 ? 18.037 4.173 -19.859 1.00 94.25 94 ALA A CA 1
ATOM 749 C C . ALA A 1 94 ? 18.172 3.186 -18.680 1.00 94.25 94 ALA A C 1
ATOM 751 O O . ALA A 1 94 ? 18.526 2.029 -18.878 1.00 94.25 94 ALA A O 1
ATOM 752 N N . GLU A 1 95 ? 17.883 3.617 -17.449 1.00 95.62 95 GLU A N 1
ATOM 753 C CA . GLU A 1 95 ? 17.932 2.759 -16.263 1.00 95.62 95 GLU A CA 1
ATOM 754 C C . GLU A 1 95 ? 16.584 2.089 -15.948 1.00 95.62 95 GLU A C 1
ATOM 756 O O . GLU A 1 95 ? 16.519 1.267 -15.030 1.00 95.62 95 GLU A O 1
ATOM 761 N N . ASN A 1 96 ? 15.510 2.405 -16.688 1.00 94.75 96 ASN A N 1
ATOM 762 C CA . ASN A 1 96 ? 14.165 1.890 -16.413 1.00 94.75 96 ASN A CA 1
ATOM 763 C C . ASN A 1 96 ? 14.100 0.359 -16.524 1.00 94.75 96 ASN A C 1
ATOM 765 O O . ASN A 1 96 ? 13.454 -0.285 -15.702 1.00 94.75 96 ASN A O 1
ATOM 769 N N . GLU A 1 97 ? 14.817 -0.250 -17.471 1.00 93.75 97 GLU A N 1
ATOM 770 C CA . GLU A 1 97 ? 14.882 -1.713 -17.598 1.00 93.75 97 GLU A CA 1
ATOM 771 C C . GLU A 1 97 ? 15.546 -2.370 -16.378 1.00 93.75 97 GLU A C 1
ATOM 773 O O . GLU A 1 97 ? 15.033 -3.346 -15.818 1.00 93.75 97 GLU A O 1
ATOM 778 N N . ALA A 1 98 ? 16.655 -1.796 -15.905 1.00 94.31 98 ALA A N 1
ATOM 779 C CA . ALA A 1 98 ? 17.341 -2.263 -14.704 1.00 94.31 98 ALA A CA 1
ATOM 780 C C . ALA A 1 98 ? 16.460 -2.109 -13.452 1.00 94.31 98 ALA A C 1
ATOM 782 O O . ALA A 1 98 ? 16.450 -2.989 -12.587 1.00 94.31 98 ALA A O 1
ATOM 783 N N . LEU A 1 99 ? 15.694 -1.020 -13.374 1.00 95.25 99 LEU A N 1
ATOM 784 C CA . LEU A 1 99 ? 14.722 -0.748 -12.318 1.00 95.25 99 LEU A CA 1
ATOM 785 C C . LEU A 1 99 ? 13.559 -1.756 -12.319 1.00 95.25 99 LEU A C 1
ATOM 787 O O . LEU A 1 99 ? 13.235 -2.312 -11.266 1.00 95.25 99 LEU A O 1
ATOM 791 N N . MET A 1 100 ? 12.971 -2.054 -13.482 1.00 94.25 100 MET A N 1
ATOM 792 C CA . MET A 1 100 ? 11.918 -3.072 -13.615 1.00 94.25 100 MET A CA 1
ATOM 793 C C . MET A 1 100 ? 12.449 -4.463 -13.251 1.00 94.25 100 MET A C 1
ATOM 795 O O . MET A 1 100 ? 11.817 -5.191 -12.485 1.00 94.25 100 MET A O 1
ATOM 799 N N . SER A 1 101 ? 13.657 -4.800 -13.708 1.00 95.06 101 SER A N 1
ATOM 800 C CA . SER A 1 101 ? 14.329 -6.059 -13.370 1.00 95.06 101 SER A CA 1
ATOM 801 C C . SER A 1 101 ? 14.606 -6.184 -11.870 1.00 95.06 101 SER A C 1
ATOM 803 O O . SER A 1 101 ? 14.429 -7.252 -11.285 1.00 95.06 101 SER A O 1
ATOM 805 N N . LEU A 1 102 ? 15.029 -5.098 -11.216 1.00 95.56 102 LEU A N 1
ATOM 806 C CA . LEU A 1 102 ? 15.239 -5.070 -9.768 1.00 95.56 102 LEU A CA 1
ATOM 807 C C . LEU A 1 102 ? 13.925 -5.271 -9.004 1.00 95.56 102 LEU A C 1
ATOM 809 O O . LEU A 1 102 ? 13.890 -6.058 -8.059 1.00 95.56 102 LEU A O 1
ATOM 813 N N . THR A 1 103 ? 12.853 -4.618 -9.449 1.00 95.88 103 THR A N 1
ATOM 814 C CA . THR A 1 103 ? 11.507 -4.775 -8.880 1.00 95.88 103 THR A CA 1
ATOM 815 C C . THR A 1 103 ? 11.033 -6.225 -8.997 1.00 95.88 103 THR A C 1
ATOM 817 O O . THR A 1 103 ? 10.620 -6.822 -8.003 1.00 95.88 103 THR A O 1
ATOM 820 N N . ALA A 1 104 ? 11.186 -6.836 -10.178 1.00 95.12 104 ALA A N 1
ATOM 821 C CA . ALA A 1 104 ? 10.832 -8.234 -10.418 1.00 95.12 104 ALA A CA 1
ATOM 822 C C . ALA A 1 104 ? 11.627 -9.212 -9.534 1.00 95.12 104 ALA A C 1
A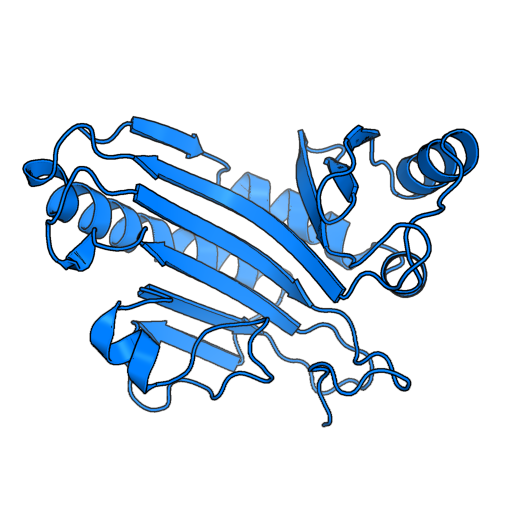TOM 824 O O . ALA A 1 104 ? 11.061 -10.194 -9.058 1.00 95.12 104 ALA A O 1
ATOM 825 N N . ARG A 1 105 ? 12.911 -8.931 -9.259 1.00 96.25 105 ARG A N 1
ATOM 826 C CA . ARG A 1 105 ? 13.735 -9.733 -8.333 1.00 96.25 105 ARG A CA 1
ATOM 827 C C . ARG A 1 105 ? 13.329 -9.579 -6.868 1.00 96.25 105 ARG A C 1
ATOM 829 O O . ARG A 1 105 ? 13.426 -10.541 -6.115 1.00 96.25 105 ARG A O 1
ATOM 836 N N . LYS A 1 106 ? 12.915 -8.382 -6.445 1.00 96.75 106 LYS A N 1
ATOM 837 C CA . LYS A 1 106 ? 12.502 -8.104 -5.058 1.00 96.75 106 LYS A CA 1
ATOM 838 C C . LYS A 1 106 ? 11.113 -8.661 -4.741 1.00 96.75 106 LYS A C 1
ATOM 840 O O . LYS A 1 106 ? 10.881 -9.096 -3.617 1.00 96.75 106 LYS A O 1
ATOM 845 N N . TRP A 1 107 ? 10.216 -8.673 -5.726 1.00 97.75 107 TRP A N 1
ATOM 846 C CA . TRP A 1 107 ? 8.810 -9.045 -5.565 1.00 97.75 107 TRP A CA 1
ATOM 847 C C . TRP A 1 107 ? 8.559 -10.365 -4.808 1.00 97.75 107 TRP A C 1
ATOM 849 O O . TRP A 1 107 ? 7.819 -10.323 -3.823 1.00 97.75 107 TRP A O 1
ATOM 859 N N . PRO A 1 108 ? 9.182 -11.512 -5.162 1.00 98.12 108 PRO A N 1
ATOM 860 C CA . PRO A 1 108 ? 8.871 -12.785 -4.508 1.00 98.12 108 PRO A CA 1
ATOM 861 C C . PRO A 1 108 ? 9.156 -12.783 -3.004 1.00 98.12 108 PRO A C 1
ATOM 863 O O . PRO A 1 108 ? 8.426 -13.413 -2.246 1.00 98.12 108 PRO A O 1
ATOM 866 N N . ALA A 1 109 ? 10.177 -12.045 -2.557 1.00 98.19 109 ALA A N 1
ATOM 867 C CA . ALA A 1 109 ? 10.521 -11.963 -1.141 1.00 98.19 109 ALA A CA 1
ATOM 868 C C . ALA A 1 109 ? 9.452 -11.208 -0.332 1.00 98.19 109 ALA A C 1
ATOM 870 O O . ALA A 1 109 ? 9.131 -11.611 0.783 1.00 98.19 109 ALA A O 1
ATOM 871 N N . TYR A 1 110 ? 8.857 -10.153 -0.900 1.00 98.25 110 TYR A N 1
ATOM 872 C CA . TYR A 1 110 ? 7.737 -9.458 -0.259 1.00 98.25 110 TYR A CA 1
ATOM 873 C C . TYR A 1 110 ? 6.466 -10.303 -0.255 1.00 98.25 110 TYR A C 1
ATOM 875 O O . TYR A 1 110 ? 5.787 -10.347 0.765 1.00 98.25 110 TYR A O 1
ATOM 883 N N . VAL A 1 111 ? 6.168 -11.019 -1.347 1.00 98.38 111 VAL A N 1
ATOM 884 C CA . VAL A 1 111 ? 5.035 -11.962 -1.376 1.00 98.38 111 VAL A CA 1
ATOM 885 C C . VAL A 1 111 ? 5.196 -13.021 -0.285 1.00 98.38 111 VAL A C 1
ATOM 887 O O . VAL A 1 111 ? 4.264 -13.231 0.485 1.00 98.38 111 VAL A O 1
ATOM 890 N N . ALA A 1 112 ? 6.381 -13.628 -0.165 1.00 98.31 112 ALA A N 1
ATOM 891 C CA . ALA A 1 112 ? 6.665 -14.632 0.859 1.00 98.31 112 ALA A CA 1
ATOM 892 C C . ALA A 1 112 ? 6.524 -14.075 2.287 1.00 98.31 112 ALA A C 1
ATOM 894 O O . ALA A 1 112 ? 5.958 -14.740 3.151 1.00 98.31 112 ALA A O 1
ATOM 895 N N . ALA A 1 113 ? 6.977 -12.841 2.531 1.00 98.12 113 ALA A N 1
ATOM 896 C CA . ALA A 1 113 ? 6.816 -12.183 3.827 1.00 98.12 113 ALA A CA 1
ATOM 897 C C . ALA A 1 113 ? 5.342 -11.960 4.200 1.00 98.12 113 ALA A C 1
ATOM 899 O O . ALA A 1 113 ? 4.951 -12.244 5.327 1.00 98.12 113 ALA A O 1
ATOM 900 N N . VAL A 1 114 ? 4.502 -11.506 3.262 1.00 98.00 114 VAL A N 1
ATOM 901 C CA . VAL A 1 114 ? 3.059 -11.375 3.532 1.00 98.00 114 VAL A CA 1
ATOM 902 C C . VAL A 1 114 ? 2.423 -12.753 3.738 1.00 98.00 114 VAL A C 1
ATOM 904 O O . VAL A 1 114 ? 1.622 -12.928 4.655 1.00 98.00 114 VAL A O 1
ATOM 907 N N . GLN A 1 115 ? 2.815 -13.750 2.938 1.00 97.75 115 GLN A N 1
ATOM 908 C CA . GLN A 1 115 ? 2.306 -15.121 3.045 1.00 97.75 115 GLN A CA 1
ATOM 909 C C . GLN A 1 115 ? 2.604 -15.780 4.392 1.00 97.75 115 GLN A C 1
ATOM 911 O O . GLN A 1 115 ? 1.781 -16.552 4.880 1.00 97.75 115 GLN A O 1
ATOM 916 N N . ALA A 1 116 ? 3.751 -15.470 4.998 1.00 97.44 116 ALA A N 1
ATOM 917 C CA . ALA A 1 116 ? 4.125 -15.993 6.307 1.00 97.44 116 ALA A CA 1
ATOM 918 C C . ALA A 1 116 ? 3.133 -15.595 7.415 1.00 97.44 116 ALA A C 1
ATOM 920 O O . ALA A 1 116 ? 3.002 -16.328 8.391 1.00 97.44 116 ALA A O 1
ATOM 921 N N . VAL A 1 117 ? 2.414 -14.476 7.248 1.00 96.69 117 VAL A N 1
ATOM 922 C CA . VAL A 1 117 ? 1.438 -13.968 8.228 1.00 96.69 117 VAL A CA 1
ATOM 923 C C . VAL A 1 117 ? -0.008 -14.203 7.775 1.00 96.69 117 VAL A C 1
ATOM 925 O O . VAL A 1 117 ? -0.840 -14.639 8.565 1.00 96.69 117 VAL A O 1
ATOM 928 N N . LEU A 1 118 ? -0.328 -13.945 6.501 1.00 94.88 118 LEU A N 1
ATOM 929 C CA . LEU A 1 118 ? -1.704 -13.955 5.974 1.00 94.88 118 LEU A CA 1
ATOM 930 C C . LEU A 1 118 ? -2.078 -15.226 5.193 1.00 94.88 118 LEU A C 1
ATOM 932 O O . LEU A 1 118 ? -3.167 -15.289 4.626 1.00 94.88 118 LEU A O 1
ATOM 936 N N . SER A 1 119 ? -1.212 -16.247 5.170 1.00 94.62 119 SER A N 1
ATOM 937 C CA . SER A 1 119 ? -1.334 -17.446 4.318 1.00 94.62 119 SER A CA 1
ATOM 938 C C . SER A 1 119 ? -1.200 -17.147 2.815 1.00 94.62 119 SER A C 1
ATOM 940 O O . SER A 1 119 ? -0.773 -16.069 2.406 1.00 94.62 119 SER A O 1
ATOM 942 N N . VAL A 1 120 ? -1.494 -18.124 1.951 1.00 96.19 120 VAL A N 1
ATOM 943 C CA . VAL A 1 120 ? -1.408 -17.940 0.493 1.00 96.19 120 VAL A CA 1
ATOM 944 C C . VAL A 1 120 ? -2.411 -16.888 -0.007 1.00 96.19 120 VAL A C 1
ATOM 946 O O . VAL A 1 120 ? -3.540 -16.852 0.482 1.00 96.19 120 VAL A O 1
ATOM 949 N N . PRO A 1 121 ? -2.033 -16.042 -0.984 1.00 97.19 121 PRO A N 1
ATOM 950 C CA . PRO A 1 121 ? -2.957 -15.097 -1.584 1.00 97.19 121 PRO A CA 1
ATOM 951 C C . PRO A 1 121 ? -4.030 -15.840 -2.381 1.00 97.19 121 PRO A C 1
ATOM 953 O O . PRO A 1 121 ? -3.761 -16.870 -3.003 1.00 97.19 121 PRO A O 1
ATOM 956 N N . THR A 1 122 ? -5.228 -15.265 -2.426 1.00 95.94 122 THR A N 1
ATOM 957 C CA . THR A 1 122 ? -6.320 -15.711 -3.298 1.00 95.94 122 THR A CA 1
ATOM 958 C C . THR A 1 122 ? -5.939 -15.565 -4.773 1.00 95.94 122 THR A C 1
ATOM 960 O O . THR A 1 122 ? -6.372 -16.356 -5.607 1.00 95.94 122 THR A O 1
ATOM 963 N N . TRP A 1 123 ? -5.113 -14.565 -5.098 1.00 96.75 123 TRP A N 1
ATOM 964 C CA . TRP A 1 123 ? -4.567 -14.360 -6.438 1.00 96.75 123 TRP A CA 1
ATOM 965 C C . TRP A 1 123 ? -3.178 -13.712 -6.387 1.00 96.75 123 TRP A C 1
ATOM 967 O O . TRP A 1 123 ? -2.932 -12.850 -5.545 1.00 96.75 123 TRP A O 1
ATOM 977 N N . SER A 1 124 ? -2.271 -14.095 -7.289 1.00 97.31 124 SER A N 1
ATOM 978 C CA . SER A 1 124 ? -0.959 -13.459 -7.459 1.00 97.31 124 SER A CA 1
ATOM 979 C C . SER A 1 124 ? -0.488 -13.586 -8.904 1.00 97.31 124 SER A C 1
ATOM 981 O O . SER A 1 124 ? -0.562 -14.675 -9.476 1.00 97.31 124 SER A O 1
ATOM 983 N N . GLY A 1 125 ? 0.013 -12.497 -9.482 1.00 96.50 125 GLY A N 1
ATOM 984 C CA . GLY A 1 125 ? 0.452 -12.481 -10.871 1.00 96.50 125 GLY A CA 1
ATOM 985 C C . GLY A 1 125 ? 0.981 -11.132 -11.345 1.00 96.50 125 GLY A C 1
ATOM 986 O O . GLY A 1 125 ? 0.969 -10.127 -10.625 1.00 96.50 125 GLY A O 1
ATOM 987 N N . ASP A 1 126 ? 1.449 -11.140 -12.587 1.00 95.62 126 ASP A N 1
ATOM 988 C CA . ASP A 1 126 ? 1.892 -9.955 -13.313 1.00 95.62 126 ASP A CA 1
ATOM 989 C C . ASP A 1 126 ? 0.689 -9.271 -13.987 1.00 95.62 126 ASP A C 1
ATOM 991 O O . ASP A 1 126 ? -0.408 -9.831 -14.081 1.00 95.62 126 ASP A O 1
ATOM 995 N N . TRP A 1 127 ? 0.893 -8.039 -14.451 1.00 93.06 127 TRP A N 1
ATOM 996 C CA . TRP A 1 127 ? -0.130 -7.205 -15.090 1.00 93.06 127 TRP A CA 1
ATOM 997 C C . TRP A 1 127 ? -0.858 -7.869 -16.271 1.00 93.06 127 TRP A C 1
ATOM 999 O O . TRP A 1 127 ? -1.963 -7.449 -16.581 1.00 93.06 127 TRP A O 1
ATOM 1009 N N . ASP A 1 128 ? -0.289 -8.879 -16.929 1.00 93.19 128 ASP A N 1
ATOM 1010 C CA . ASP A 1 128 ? -0.854 -9.605 -18.077 1.00 93.19 128 ASP A CA 1
ATOM 1011 C C . ASP A 1 128 ? -1.238 -11.060 -17.757 1.00 93.19 128 ASP A C 1
ATOM 1013 O O . ASP A 1 128 ? -1.661 -11.810 -18.639 1.00 93.19 128 ASP A O 1
ATOM 1017 N N . THR A 1 129 ? -1.120 -11.476 -16.494 1.00 95.38 129 THR A N 1
ATOM 1018 C CA . THR A 1 129 ? -1.455 -12.842 -16.085 1.00 95.38 129 THR A CA 1
ATOM 1019 C C . THR A 1 129 ? -2.949 -13.110 -16.271 1.00 95.38 129 THR A C 1
ATOM 1021 O O . THR A 1 129 ? -3.802 -12.327 -15.847 1.00 95.38 129 THR A O 1
ATOM 1024 N N . ALA A 1 130 ? -3.277 -14.240 -16.905 1.00 92.81 130 ALA A N 1
ATOM 1025 C CA . ALA A 1 130 ? -4.657 -14.646 -17.142 1.00 92.81 130 ALA A CA 1
ATOM 1026 C C . ALA A 1 130 ? -5.445 -14.767 -15.825 1.00 92.81 130 ALA A C 1
ATOM 1028 O O . ALA A 1 130 ? -4.931 -15.247 -14.815 1.00 92.81 130 ALA A O 1
ATOM 1029 N N . GLY A 1 131 ? -6.710 -14.341 -15.849 1.00 91.12 131 GLY A N 1
ATOM 1030 C CA . GLY A 1 131 ? -7.554 -14.322 -14.653 1.00 91.12 131 GLY A CA 1
ATOM 1031 C C . GLY A 1 131 ? -7.182 -13.228 -13.650 1.00 91.12 131 GLY A C 1
ATOM 1032 O O . GLY A 1 131 ? -7.456 -13.395 -12.466 1.00 91.12 131 GLY A O 1
ATOM 1033 N N . PHE A 1 132 ? -6.537 -12.143 -14.097 1.00 93.81 132 PHE A N 1
ATOM 1034 C CA . PHE A 1 132 ? -6.315 -10.950 -13.277 1.00 93.81 132 PHE A CA 1
ATOM 1035 C C . PHE A 1 132 ? -7.641 -10.481 -12.646 1.00 93.81 132 PHE A C 1
ATOM 1037 O O . PHE A 1 132 ? -8.613 -10.319 -13.385 1.00 93.81 132 PHE A O 1
ATOM 1044 N N . PRO A 1 133 ? -7.707 -10.276 -11.317 1.00 91.31 133 PRO A N 1
ATOM 1045 C CA . PRO A 1 133 ? -8.962 -10.029 -10.626 1.00 91.31 133 PRO A CA 1
ATOM 1046 C C . PRO A 1 133 ? -9.528 -8.650 -10.959 1.00 91.31 133 PRO A C 1
ATOM 1048 O O . PRO A 1 133 ? -8.801 -7.651 -11.013 1.00 91.31 133 PRO A O 1
ATOM 1051 N N . ASP A 1 134 ? -10.849 -8.593 -11.106 1.00 87.25 134 ASP A N 1
ATOM 1052 C CA . ASP A 1 134 ? -11.562 -7.327 -11.196 1.00 87.25 134 ASP A CA 1
ATOM 1053 C C . ASP A 1 134 ? -11.391 -6.529 -9.904 1.00 87.25 134 ASP A C 1
ATOM 1055 O O . ASP A 1 134 ? -11.405 -7.066 -8.793 1.00 87.25 134 ASP A O 1
ATOM 1059 N N . SER A 1 135 ? -11.203 -5.223 -10.066 1.00 84.25 135 SER A N 1
ATOM 1060 C CA . SER A 1 135 ? -11.054 -4.311 -8.943 1.00 84.25 135 SER A CA 1
ATOM 1061 C C . SER A 1 135 ? -12.399 -4.120 -8.240 1.00 84.25 135 SER A C 1
ATOM 1063 O O . SER A 1 135 ? -13.361 -3.739 -8.912 1.00 84.25 135 SER A O 1
ATOM 1065 N N . PRO A 1 136 ? -12.492 -4.287 -6.903 1.00 77.19 136 PRO A N 1
ATOM 1066 C CA . PRO A 1 136 ? -13.718 -3.985 -6.155 1.00 77.19 136 PRO A CA 1
ATOM 1067 C C . PRO A 1 136 ? -14.158 -2.523 -6.309 1.00 77.19 136 PRO A C 1
ATOM 1069 O O . PRO A 1 136 ? -15.316 -2.182 -6.093 1.00 77.19 136 PRO A O 1
ATOM 1072 N N . GLY A 1 137 ? -13.227 -1.653 -6.705 1.00 74.50 137 GLY A N 1
ATOM 1073 C CA . GLY A 1 137 ? -13.505 -0.358 -7.302 1.00 74.50 137 GLY A CA 1
ATOM 1074 C C . GLY A 1 137 ? -12.238 0.463 -7.493 1.00 74.50 137 GLY A C 1
ATOM 1075 O O . GLY A 1 137 ? -11.133 0.048 -7.156 1.00 74.50 137 GLY A O 1
ATOM 1076 N N . ARG A 1 138 ? -12.387 1.685 -8.001 1.00 69.81 138 ARG A N 1
ATOM 1077 C CA . ARG A 1 138 ? -11.252 2.498 -8.484 1.00 69.81 138 ARG A CA 1
ATOM 1078 C C . ARG A 1 138 ? -10.155 2.783 -7.445 1.00 69.81 138 ARG A C 1
ATOM 1080 O O . ARG A 1 138 ? -9.038 3.123 -7.815 1.00 69.81 138 ARG A O 1
ATOM 1087 N N . ALA A 1 139 ? -10.453 2.655 -6.151 1.00 70.62 139 ALA A N 1
ATOM 1088 C CA . ALA A 1 139 ? -9.508 2.920 -5.065 1.00 70.62 139 ALA A CA 1
ATOM 1089 C C . ALA A 1 139 ? -8.484 1.792 -4.803 1.00 70.62 139 ALA A C 1
ATOM 1091 O O . ALA A 1 139 ? -7.522 2.018 -4.059 1.00 70.62 139 ALA A O 1
ATOM 1092 N N . TYR A 1 140 ? -8.680 0.597 -5.372 1.00 79.19 140 TYR A N 1
ATOM 1093 C CA . TYR A 1 140 ? -7.867 -0.595 -5.096 1.00 79.19 140 TYR A CA 1
ATOM 1094 C C . TYR A 1 140 ? -6.764 -0.779 -6.144 1.00 79.19 140 TYR A C 1
ATOM 1096 O O . TYR A 1 140 ? -5.571 -0.660 -5.845 1.00 79.19 140 TYR A O 1
ATOM 1104 N N . TRP A 1 141 ? -7.179 -1.009 -7.387 1.00 86.12 141 TRP A N 1
ATOM 1105 C CA . TRP A 1 141 ? -6.349 -1.005 -8.589 1.00 86.12 141 TRP A CA 1
ATOM 1106 C C . TRP A 1 141 ? -7.193 -0.632 -9.812 1.00 86.12 141 TRP A C 1
ATOM 1108 O O . TRP A 1 141 ? -8.423 -0.563 -9.736 1.00 86.12 141 TRP A O 1
ATOM 1118 N N . GLN A 1 142 ? -6.517 -0.342 -10.919 1.00 86.38 142 GLN A N 1
ATOM 1119 C CA . GLN A 1 142 ? -7.145 0.128 -12.149 1.00 86.38 142 GLN A CA 1
ATOM 1120 C C . GLN A 1 142 ? -7.701 -1.030 -12.987 1.00 86.38 142 GLN A C 1
ATOM 1122 O O . GLN A 1 142 ? -7.359 -2.196 -12.771 1.00 86.38 142 GLN A O 1
ATOM 1127 N N . ASP A 1 143 ? -8.592 -0.703 -13.921 1.00 86.81 143 ASP A N 1
ATOM 1128 C CA . ASP A 1 143 ? -9.254 -1.680 -14.786 1.00 86.81 143 ASP A CA 1
ATOM 1129 C C . ASP A 1 143 ? -8.312 -2.302 -15.837 1.00 86.81 143 ASP A C 1
ATOM 1131 O O . ASP A 1 143 ? -7.111 -2.024 -15.908 1.00 86.81 143 ASP A O 1
ATOM 1135 N N . ALA A 1 144 ? -8.858 -3.220 -16.638 1.00 88.12 144 ALA A N 1
ATOM 1136 C CA . ALA A 1 144 ? -8.096 -3.950 -17.643 1.00 88.12 144 ALA A CA 1
ATOM 1137 C C . A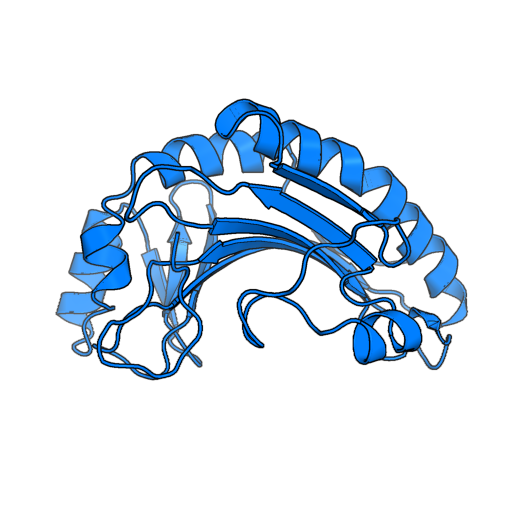LA A 1 144 ? -7.528 -3.054 -18.755 1.00 88.12 144 ALA A C 1
ATOM 1139 O O . ALA A 1 144 ? -6.436 -3.346 -19.241 1.00 88.12 144 ALA A O 1
ATOM 1140 N N . GLU A 1 145 ? -8.232 -1.984 -19.139 1.00 87.94 145 GLU A N 1
ATOM 1141 C CA . GLU A 1 145 ? -7.783 -1.059 -20.184 1.00 87.94 145 GLU A CA 1
ATOM 1142 C C . GLU A 1 145 ? -6.566 -0.271 -19.695 1.00 87.94 145 GLU A C 1
ATOM 1144 O O . GLU A 1 145 ? -5.499 -0.333 -20.312 1.00 87.94 145 GLU A O 1
ATOM 1149 N N . TRP A 1 146 ? -6.676 0.356 -18.518 1.00 86.44 146 TRP A N 1
ATOM 1150 C CA . TRP A 1 146 ? -5.561 1.076 -17.905 1.00 86.44 146 TRP A CA 1
ATOM 1151 C C . TRP A 1 146 ? -4.347 0.174 -17.700 1.00 86.44 146 TRP A C 1
ATOM 1153 O O . TRP A 1 146 ? -3.216 0.561 -17.996 1.00 86.44 146 TRP A O 1
ATOM 1163 N N . ARG A 1 147 ? -4.570 -1.040 -17.194 1.00 89.94 147 ARG A N 1
ATOM 1164 C CA . ARG A 1 147 ? -3.504 -2.002 -16.910 1.00 89.94 147 ARG A CA 1
ATOM 1165 C C . ARG A 1 147 ? -2.797 -2.464 -18.183 1.00 89.94 147 ARG A C 1
ATOM 1167 O O . ARG A 1 147 ? -1.578 -2.608 -18.158 1.00 89.94 147 ARG A O 1
ATOM 1174 N N . ALA A 1 148 ? -3.521 -2.660 -19.285 1.00 88.00 148 ALA A N 1
ATOM 1175 C CA . ALA A 1 148 ? -2.924 -3.007 -20.573 1.00 88.00 148 ALA A CA 1
ATOM 1176 C C . ALA A 1 148 ? -2.059 -1.866 -21.136 1.00 88.00 148 ALA A C 1
ATOM 1178 O O . ALA A 1 148 ? -0.987 -2.122 -21.685 1.00 88.00 148 ALA A O 1
ATOM 1179 N N . GLU A 1 149 ? -2.493 -0.616 -20.963 1.00 85.81 149 GLU A N 1
ATOM 1180 C CA . GLU A 1 149 ? -1.768 0.565 -21.442 1.00 85.81 149 GLU A CA 1
ATOM 1181 C C . GLU A 1 149 ? -0.546 0.902 -20.568 1.00 85.81 149 GLU A C 1
ATOM 1183 O O . GLU A 1 149 ? 0.553 1.139 -21.074 1.00 85.81 149 GLU A O 1
ATOM 1188 N N . HIS A 1 150 ? -0.711 0.885 -19.244 1.00 84.88 150 HIS A N 1
ATOM 1189 C CA . HIS A 1 150 ? 0.266 1.428 -18.296 1.00 84.88 150 HIS A CA 1
ATOM 1190 C C . HIS A 1 150 ? 1.085 0.365 -17.562 1.00 84.88 150 HIS A C 1
ATOM 1192 O O . HIS A 1 150 ? 2.080 0.705 -16.916 1.00 84.88 150 HIS A O 1
ATOM 1198 N N . ARG A 1 151 ? 0.695 -0.914 -17.659 1.00 91.06 151 ARG A N 1
ATOM 1199 C CA . ARG A 1 151 ? 1.235 -2.018 -16.845 1.00 91.06 151 ARG A CA 1
ATOM 1200 C C . ARG A 1 151 ? 1.153 -1.695 -15.351 1.00 91.06 151 ARG A C 1
ATOM 1202 O O . ARG A 1 151 ? 2.134 -1.847 -14.625 1.00 91.06 151 ARG A O 1
ATOM 1209 N N . ASP A 1 152 ? -0.005 -1.195 -14.924 1.00 86.94 152 ASP A N 1
ATOM 1210 C CA . ASP A 1 152 ? -0.263 -0.730 -13.561 1.00 86.94 152 ASP A CA 1
ATOM 1211 C C . ASP A 1 152 ? -1.554 -1.363 -12.993 1.00 86.94 152 ASP A C 1
ATOM 1213 O O . ASP A 1 152 ? -2.624 -1.186 -13.581 1.00 86.94 152 ASP A O 1
ATOM 1217 N N . PRO A 1 153 ? -1.477 -2.110 -11.875 1.00 91.31 153 PRO A N 1
ATOM 1218 C CA . PRO A 1 153 ? -0.247 -2.483 -11.179 1.00 91.31 153 PRO A CA 1
ATOM 1219 C C . PRO A 1 153 ? 0.610 -3.406 -12.053 1.00 91.31 153 PRO A C 1
ATOM 1221 O O . PRO A 1 153 ? 0.096 -4.231 -12.806 1.00 91.31 153 PRO A O 1
ATOM 1224 N N . TYR A 1 154 ? 1.929 -3.281 -11.931 1.00 93.75 154 TYR A N 1
ATOM 1225 C CA . TYR A 1 154 ? 2.892 -4.111 -12.659 1.00 93.75 154 TYR A CA 1
ATOM 1226 C C . TYR A 1 154 ? 2.869 -5.554 -12.159 1.00 93.75 154 TYR A C 1
ATOM 1228 O O . TYR A 1 154 ? 3.004 -6.495 -12.943 1.00 93.75 154 TYR A O 1
ATOM 1236 N N . ARG A 1 155 ? 2.673 -5.717 -10.845 1.00 96.50 155 ARG A N 1
ATOM 1237 C CA . ARG A 1 155 ? 2.418 -6.994 -10.172 1.00 96.50 155 ARG A CA 1
ATOM 1238 C C . ARG A 1 155 ? 1.434 -6.795 -9.043 1.00 96.50 155 ARG A C 1
ATOM 1240 O O . ARG A 1 155 ? 1.440 -5.746 -8.397 1.00 96.50 155 ARG A O 1
ATOM 1247 N N . LEU A 1 156 ? 0.637 -7.815 -8.775 1.00 97.31 156 LEU A N 1
ATOM 1248 C CA . LEU A 1 156 ? -0.395 -7.764 -7.755 1.00 97.31 156 LEU A CA 1
ATOM 1249 C C . LEU A 1 156 ? -0.457 -9.109 -7.015 1.00 97.31 156 LEU A C 1
ATOM 1251 O O . LEU A 1 156 ? -0.266 -10.171 -7.603 1.00 97.31 156 LEU A O 1
ATOM 1255 N N . ALA A 1 157 ? -0.689 -9.056 -5.708 1.00 97.94 157 ALA A N 1
ATOM 1256 C CA . ALA A 1 157 ? -1.087 -10.198 -4.900 1.00 97.94 157 ALA A CA 1
ATOM 1257 C C . ALA A 1 157 ? -2.201 -9.762 -3.944 1.00 97.94 157 ALA A C 1
ATOM 1259 O O . ALA A 1 157 ? -2.119 -8.695 -3.332 1.00 97.94 157 ALA A O 1
ATOM 1260 N N . VAL A 1 158 ? -3.251 -10.575 -3.848 1.00 96.50 158 VAL A N 1
ATOM 1261 C CA . VAL A 1 158 ? -4.492 -10.241 -3.143 1.00 96.50 158 VAL A CA 1
ATOM 1262 C C . VAL A 1 158 ? -4.811 -11.318 -2.117 1.00 96.50 158 VAL A C 1
ATOM 1264 O O . VAL A 1 158 ? -4.858 -12.499 -2.457 1.00 96.50 158 VAL A O 1
ATOM 1267 N N . TRP A 1 159 ? -5.093 -10.903 -0.885 1.00 95.06 159 TRP A N 1
ATOM 1268 C CA . TRP A 1 159 ? -5.634 -11.755 0.170 1.00 95.06 159 TRP A CA 1
ATOM 1269 C C . TRP A 1 159 ? -7.037 -11.279 0.505 1.00 95.06 159 TRP A C 1
ATOM 1271 O O . TRP A 1 159 ? -7.231 -10.170 1.007 1.00 95.06 159 TRP A O 1
ATOM 1281 N N . SER A 1 160 ? -8.005 -12.138 0.211 1.00 89.75 160 SER A N 1
ATOM 1282 C CA . SER A 1 160 ? -9.404 -11.961 0.576 1.00 89.75 160 SER A CA 1
ATOM 1283 C C . SER A 1 160 ? -9.828 -13.088 1.507 1.00 89.75 160 SER A C 1
ATOM 1285 O O . SER A 1 160 ? -9.430 -14.242 1.336 1.00 89.75 160 SER A O 1
ATOM 1287 N N . PHE A 1 161 ? -10.652 -12.760 2.497 1.00 85.38 161 PHE A N 1
ATOM 1288 C CA . PHE A 1 161 ? -11.136 -13.721 3.481 1.00 85.38 161 PHE A CA 1
ATOM 1289 C C . PHE A 1 161 ? -12.648 -13.865 3.363 1.00 85.38 161 PHE A C 1
ATOM 1291 O O . PHE A 1 161 ? -13.349 -12.927 3.000 1.00 85.38 161 PHE A O 1
ATOM 1298 N N . ARG A 1 162 ? -13.161 -15.054 3.686 1.00 80.44 162 ARG A N 1
ATOM 1299 C CA . ARG A 1 162 ? -14.605 -15.340 3.622 1.00 80.44 162 ARG A CA 1
ATOM 1300 C C . ARG A 1 162 ? -15.392 -14.744 4.788 1.00 80.44 162 ARG A C 1
ATOM 1302 O O . ARG A 1 162 ? -16.615 -14.776 4.766 1.00 80.44 162 ARG A O 1
ATOM 1309 N N . THR A 1 163 ? -14.704 -14.272 5.822 1.00 76.81 163 THR A N 1
ATOM 1310 C CA . THR A 1 163 ? -15.337 -13.704 7.009 1.00 76.81 163 THR A CA 1
ATOM 1311 C C . THR A 1 163 ? -15.953 -12.350 6.662 1.00 76.81 163 THR A C 1
ATOM 1313 O O . THR A 1 163 ? -15.217 -11.454 6.242 1.00 76.81 163 THR A O 1
ATOM 1316 N N . PRO A 1 164 ? -17.264 -12.152 6.875 1.00 70.44 164 PRO A N 1
ATOM 1317 C CA . PRO A 1 164 ? -17.868 -10.837 6.738 1.00 70.44 164 PRO A CA 1
ATOM 1318 C C . PRO A 1 164 ? -17.197 -9.845 7.694 1.00 70.44 164 PRO A C 1
ATOM 1320 O O . PRO A 1 164 ? -17.039 -10.108 8.881 1.00 70.44 164 PRO A O 1
ATOM 1323 N N . GLY A 1 165 ? -16.779 -8.708 7.167 1.00 70.06 165 GLY A N 1
ATOM 1324 C CA . GLY A 1 165 ? -16.079 -7.635 7.859 1.00 70.06 165 GLY A CA 1
ATOM 1325 C C . GLY A 1 165 ? -14.580 -7.651 7.578 1.00 70.06 165 GLY A C 1
ATOM 1326 O O . GLY A 1 165 ? -13.905 -6.669 7.880 1.00 70.06 165 GLY A O 1
ATOM 1327 N N . ALA A 1 166 ? -14.050 -8.750 7.028 1.00 78.06 166 ALA A N 1
ATOM 1328 C CA . ALA A 1 166 ? -12.616 -8.925 6.911 1.00 78.06 166 ALA A CA 1
ATOM 1329 C C . ALA A 1 166 ? -12.003 -7.960 5.889 1.00 78.06 166 ALA A C 1
ATOM 1331 O O . ALA A 1 166 ? -12.555 -7.764 4.804 1.00 78.06 166 ALA A O 1
ATOM 1332 N N . PRO A 1 167 ? -10.842 -7.375 6.212 1.00 85.31 167 PRO A N 1
ATOM 1333 C CA . PRO A 1 167 ? -10.163 -6.480 5.297 1.00 85.31 167 PRO A CA 1
ATOM 1334 C C . PRO A 1 167 ? -9.617 -7.224 4.076 1.00 85.31 167 PRO A C 1
ATOM 1336 O O . PRO A 1 167 ? -9.217 -8.389 4.150 1.00 85.31 167 PRO A O 1
ATOM 1339 N N . LEU A 1 168 ? -9.532 -6.505 2.959 1.00 89.56 168 LEU A N 1
ATOM 1340 C CA . LEU A 1 168 ? -8.813 -6.955 1.771 1.00 89.56 168 LEU A CA 1
ATOM 1341 C C . LEU A 1 168 ? -7.365 -6.468 1.854 1.00 89.56 168 LEU A C 1
ATOM 1343 O O . LEU A 1 168 ? -7.128 -5.257 1.893 1.00 89.56 168 LEU A O 1
ATOM 1347 N N . PHE A 1 169 ? -6.396 -7.384 1.824 1.00 94.19 169 PHE A N 1
ATOM 1348 C CA . PHE A 1 169 ? -4.987 -7.003 1.710 1.00 94.19 169 PHE A CA 1
ATOM 1349 C C . PHE A 1 169 ? -4.517 -7.096 0.266 1.00 94.19 169 PHE A C 1
ATOM 1351 O O . PHE A 1 169 ? -4.785 -8.068 -0.442 1.00 94.19 169 PHE A O 1
ATOM 1358 N N . VAL A 1 170 ? -3.777 -6.078 -0.153 1.00 96.12 170 VAL A N 1
ATOM 1359 C CA . VAL A 1 170 ? -3.284 -5.916 -1.514 1.00 96.12 170 VAL A CA 1
ATOM 1360 C C . VAL A 1 170 ? -1.810 -5.559 -1.458 1.00 96.12 170 VAL A C 1
ATOM 1362 O O . VAL A 1 170 ? -1.441 -4.453 -1.064 1.00 96.12 170 VAL A O 1
ATOM 1365 N N . LEU A 1 171 ? -0.952 -6.484 -1.874 1.00 97.94 171 LEU A N 1
ATOM 1366 C CA . LEU A 1 171 ? 0.437 -6.173 -2.183 1.00 97.94 171 LEU A CA 1
ATOM 1367 C C . LEU A 1 171 ? 0.504 -5.814 -3.665 1.00 97.94 171 LEU A C 1
ATOM 1369 O O . LEU A 1 171 ? -0.004 -6.551 -4.508 1.00 97.94 171 LEU A O 1
ATOM 1373 N N . ARG A 1 172 ? 1.139 -4.694 -3.995 1.00 96.88 172 ARG A N 1
ATOM 1374 C CA . ARG A 1 172 ? 1.275 -4.230 -5.379 1.00 96.88 172 ARG A CA 1
ATOM 1375 C C . ARG A 1 172 ? 2.681 -3.744 -5.659 1.00 96.88 172 ARG A C 1
ATOM 1377 O O . ARG A 1 172 ? 3.302 -3.120 -4.798 1.00 96.88 172 ARG A O 1
ATOM 1384 N N . ALA A 1 173 ? 3.164 -4.031 -6.859 1.00 97.25 173 ALA A N 1
ATOM 1385 C CA . ALA A 1 173 ? 4.297 -3.345 -7.449 1.00 97.25 173 ALA A CA 1
ATOM 1386 C C . ALA A 1 173 ? 3.761 -2.396 -8.518 1.00 97.25 173 ALA A C 1
ATOM 1388 O O . ALA A 1 173 ? 3.139 -2.855 -9.473 1.00 97.25 173 ALA A O 1
ATOM 1389 N N . ASN A 1 174 ? 4.023 -1.102 -8.377 1.00 95.06 174 ASN A N 1
ATOM 1390 C CA . ASN A 1 174 ? 3.598 -0.086 -9.335 1.00 95.06 174 ASN A CA 1
ATOM 1391 C C . ASN A 1 174 ? 4.819 0.534 -10.004 1.00 95.06 174 ASN A C 1
ATOM 1393 O O . ASN A 1 174 ? 5.867 0.703 -9.371 1.00 95.06 174 ASN A O 1
ATOM 1397 N N . LEU A 1 175 ? 4.660 0.909 -11.267 1.00 94.00 175 LEU A N 1
ATOM 1398 C CA . LEU A 1 175 ? 5.604 1.746 -11.996 1.00 94.00 175 LEU A CA 1
ATOM 1399 C C . LEU A 1 175 ? 5.033 3.163 -12.064 1.00 94.00 175 LEU A C 1
ATOM 1401 O O . LEU A 1 175 ? 3.832 3.336 -12.250 1.00 94.00 175 LEU A O 1
ATOM 1405 N N . ALA A 1 176 ? 5.873 4.190 -11.943 1.00 91.69 176 ALA A N 1
ATOM 1406 C CA . ALA A 1 176 ? 5.415 5.546 -12.235 1.00 91.69 176 ALA A CA 1
ATOM 1407 C C . ALA A 1 176 ? 5.010 5.677 -13.709 1.00 91.69 176 ALA A C 1
ATOM 1409 O O . ALA A 1 176 ? 5.606 5.036 -14.584 1.00 91.69 176 ALA A O 1
ATOM 1410 N N . ALA A 1 177 ? 4.038 6.550 -13.983 1.00 86.88 177 ALA A N 1
ATOM 1411 C CA . ALA A 1 177 ? 3.548 6.820 -15.331 1.00 86.88 177 ALA A CA 1
ATOM 1412 C C . ALA A 1 177 ? 4.702 7.085 -16.317 1.00 86.88 177 ALA A C 1
ATOM 1414 O O . ALA A 1 177 ? 5.667 7.781 -15.999 1.00 86.88 177 ALA A O 1
ATOM 1415 N N . GLY A 1 178 ? 4.627 6.482 -17.505 1.00 86.56 178 GLY A N 1
ATOM 1416 C CA . GLY A 1 178 ? 5.658 6.603 -18.541 1.00 86.56 178 GLY A CA 1
ATOM 1417 C C . GLY A 1 178 ? 6.939 5.789 -18.302 1.00 86.56 178 GLY A C 1
ATOM 1418 O O . GLY A 1 178 ? 7.765 5.713 -19.211 1.00 86.56 178 GLY A O 1
ATOM 1419 N N . THR A 1 179 ? 7.114 5.128 -17.146 1.00 91.00 179 THR A N 1
ATOM 1420 C CA . THR A 1 179 ? 8.297 4.282 -16.871 1.00 91.00 179 THR A CA 1
ATOM 1421 C C . THR A 1 179 ? 8.399 3.133 -17.872 1.00 91.00 179 THR A C 1
ATOM 1423 O O . THR A 1 179 ? 9.453 2.947 -18.480 1.00 91.00 179 THR A O 1
ATOM 1426 N N . ALA A 1 180 ? 7.296 2.404 -18.085 1.00 86.69 180 ALA A N 1
ATOM 1427 C CA . ALA A 1 180 ? 7.233 1.283 -19.026 1.00 86.69 180 ALA A CA 1
ATOM 1428 C C . ALA A 1 180 ? 7.429 1.722 -20.489 1.00 86.69 180 ALA A C 1
ATOM 1430 O O . ALA A 1 180 ? 7.956 0.957 -21.292 1.00 86.69 180 ALA A O 1
ATOM 1431 N N . ALA A 1 181 ? 7.041 2.958 -20.816 1.00 86.94 181 ALA A N 1
ATOM 1432 C CA . ALA A 1 181 ? 7.175 3.541 -22.148 1.00 86.94 181 ALA A CA 1
ATOM 1433 C C . ALA A 1 181 ? 8.517 4.273 -22.369 1.00 86.94 181 ALA A C 1
ATOM 1435 O O . ALA A 1 181 ? 8.784 4.749 -23.469 1.00 86.94 181 ALA A O 1
ATOM 1436 N N . GLY A 1 182 ? 9.366 4.384 -21.339 1.00 88.06 182 GLY A N 1
ATOM 1437 C CA . GLY A 1 182 ? 10.683 5.021 -21.437 1.00 88.06 182 GLY A CA 1
ATOM 1438 C C . GLY A 1 182 ? 10.658 6.545 -21.604 1.00 88.06 182 GLY A C 1
ATOM 1439 O O . GLY A 1 182 ? 11.657 7.117 -22.032 1.00 88.06 182 GLY A O 1
ATOM 1440 N N . TRP A 1 183 ? 9.555 7.222 -21.264 1.00 89.56 183 TRP A N 1
ATOM 1441 C CA . TRP A 1 183 ? 9.388 8.671 -21.485 1.00 89.56 183 TRP A CA 1
ATOM 1442 C C . TRP A 1 183 ? 10.303 9.553 -20.622 1.00 89.56 183 TRP A C 1
ATOM 1444 O O . TRP A 1 183 ? 10.463 10.742 -20.886 1.00 89.56 183 TRP A O 1
ATOM 1454 N N . GLY A 1 184 ? 10.914 8.980 -19.588 1.00 91.50 184 GLY A N 1
ATOM 1455 C CA . GLY A 1 184 ? 11.824 9.670 -18.685 1.00 91.50 184 GLY A CA 1
ATOM 1456 C C . GLY A 1 184 ? 12.367 8.739 -17.602 1.00 91.50 184 GLY A C 1
ATOM 1457 O O . GLY A 1 184 ? 12.088 7.535 -17.624 1.00 91.50 184 GLY A O 1
ATOM 1458 N N . PRO A 1 185 ? 13.152 9.277 -16.650 1.00 93.00 185 PRO A N 1
ATOM 1459 C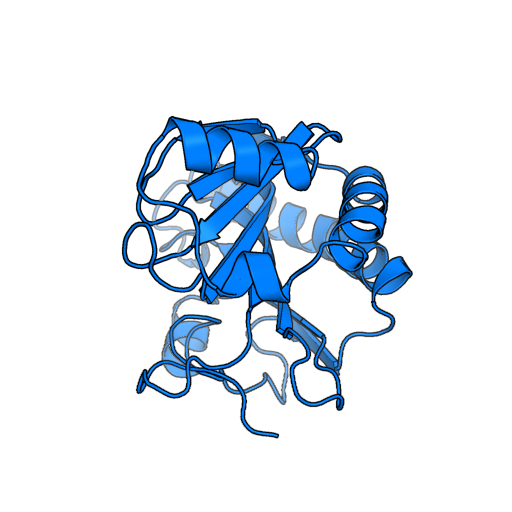 CA . PRO A 1 185 ? 13.574 8.529 -15.474 1.00 93.00 185 PRO A CA 1
ATOM 1460 C C . PRO A 1 185 ? 12.347 8.057 -14.687 1.00 93.00 185 PRO A C 1
ATOM 1462 O O . PRO A 1 185 ? 11.574 8.871 -14.182 1.00 93.00 185 PRO A O 1
ATOM 1465 N N . GLY A 1 186 ? 12.161 6.743 -14.611 1.00 94.38 186 GLY A N 1
ATOM 1466 C CA . GLY A 1 186 ? 11.028 6.129 -13.932 1.00 94.38 186 GLY A CA 1
ATOM 1467 C C . GLY A 1 186 ? 11.233 5.921 -12.433 1.00 94.38 186 GLY A C 1
ATOM 1468 O O . GLY A 1 186 ? 12.310 6.147 -11.873 1.00 94.38 186 GLY A O 1
ATOM 1469 N N . SER A 1 187 ? 10.193 5.419 -11.776 1.00 95.75 187 SER A N 1
ATOM 1470 C CA . SER A 1 187 ? 10.276 4.857 -10.428 1.00 95.75 187 SER A CA 1
ATOM 1471 C C . SER A 1 187 ? 9.443 3.586 -10.327 1.00 95.75 187 SER A C 1
ATOM 1473 O O . SER A 1 187 ? 8.518 3.372 -11.112 1.00 95.75 187 SER A O 1
ATOM 1475 N N . ALA A 1 188 ? 9.789 2.734 -9.368 1.00 96.31 188 ALA A N 1
ATOM 1476 C CA . ALA A 1 188 ? 8.985 1.582 -8.995 1.00 96.31 188 ALA A CA 1
ATOM 1477 C C . ALA A 1 188 ? 8.815 1.537 -7.484 1.00 96.31 188 ALA A C 1
ATOM 1479 O O . ALA A 1 188 ? 9.733 1.882 -6.737 1.00 96.31 188 ALA A O 1
ATOM 1480 N N . THR A 1 189 ? 7.649 1.084 -7.045 1.00 97.31 189 THR A N 1
ATOM 1481 C CA . THR A 1 189 ? 7.300 0.990 -5.630 1.00 97.31 189 THR A CA 1
ATOM 1482 C C . THR A 1 189 ? 6.611 -0.335 -5.363 1.00 97.31 189 THR A C 1
ATOM 1484 O O . THR A 1 189 ? 5.727 -0.722 -6.119 1.00 97.31 189 THR A O 1
ATOM 1487 N N . ILE A 1 190 ? 6.990 -1.008 -4.278 1.00 98.06 190 ILE A N 1
ATOM 1488 C CA . ILE A 1 190 ? 6.237 -2.111 -3.686 1.00 98.06 190 ILE A CA 1
ATOM 1489 C C . ILE A 1 190 ? 5.552 -1.571 -2.432 1.00 98.06 190 ILE A C 1
ATOM 1491 O O . ILE A 1 190 ? 6.212 -1.062 -1.521 1.00 98.06 190 ILE A O 1
ATOM 1495 N N . SER A 1 191 ? 4.230 -1.677 -2.389 1.00 97.19 191 SER A N 1
ATOM 1496 C CA . SER A 1 191 ? 3.404 -1.220 -1.271 1.00 97.19 191 SER A CA 1
ATOM 1497 C C . SER A 1 191 ? 2.418 -2.300 -0.860 1.00 97.19 191 SER A C 1
ATOM 1499 O O . SER A 1 191 ? 1.894 -3.013 -1.718 1.00 97.19 191 SER A O 1
ATOM 1501 N N . LEU A 1 192 ? 2.124 -2.366 0.433 1.00 96.94 192 LEU A N 1
ATOM 1502 C CA . LEU A 1 192 ? 1.021 -3.144 0.977 1.00 96.94 192 LEU A CA 1
ATOM 1503 C C . LEU A 1 192 ? -0.109 -2.193 1.372 1.00 96.94 192 LEU A C 1
ATOM 1505 O O . LEU A 1 192 ? 0.130 -1.205 2.066 1.00 96.94 192 LEU A O 1
ATOM 1509 N N . ALA A 1 193 ? -1.327 -2.512 0.959 1.00 94.88 193 ALA A N 1
ATOM 1510 C CA . ALA A 1 193 ? -2.539 -1.841 1.390 1.00 94.88 193 ALA A CA 1
ATOM 1511 C C . ALA A 1 193 ? -3.475 -2.827 2.097 1.00 94.88 193 ALA A C 1
ATOM 1513 O O . ALA A 1 193 ? -3.575 -3.989 1.711 1.00 94.88 193 ALA A O 1
ATOM 1514 N N . CYS A 1 194 ? -4.159 -2.342 3.124 1.00 92.69 194 CYS A N 1
ATOM 1515 C CA . CYS A 1 194 ? -5.252 -2.999 3.824 1.00 92.69 194 CYS A CA 1
ATOM 1516 C C . CYS A 1 194 ? -6.491 -2.125 3.637 1.00 92.69 194 CYS A C 1
ATOM 1518 O O . CYS A 1 194 ? -6.475 -0.946 3.996 1.00 92.69 194 CYS A O 1
ATOM 1520 N N . HIS A 1 195 ? -7.535 -2.668 3.027 1.00 89.75 195 HIS A N 1
ATOM 1521 C CA . HIS A 1 195 ? -8.769 -1.944 2.759 1.00 89.75 195 HIS A CA 1
ATOM 1522 C C . HIS A 1 195 ? -9.839 -2.348 3.763 1.00 89.75 195 HIS A C 1
ATOM 1524 O O . HIS A 1 195 ? -10.066 -3.541 3.984 1.00 89.75 195 HIS A O 1
ATOM 1530 N N . GLY A 1 196 ? -10.474 -1.342 4.361 1.00 79.00 196 GLY A N 1
ATOM 1531 C CA . GLY A 1 196 ? -11.558 -1.544 5.310 1.00 79.00 196 GLY A CA 1
ATOM 1532 C C . GLY A 1 196 ? -12.831 -2.090 4.649 1.00 79.00 196 GLY A C 1
ATOM 1533 O O . GLY A 1 196 ? -12.933 -2.145 3.419 1.00 79.00 196 GLY A O 1
ATOM 1534 N N . PRO A 1 197 ? -13.815 -2.513 5.459 1.00 68.25 197 PRO A N 1
ATOM 1535 C CA . PRO A 1 197 ? -15.156 -2.825 4.981 1.00 68.25 197 PRO A CA 1
ATOM 1536 C C . PRO A 1 197 ? -15.822 -1.632 4.295 1.00 68.25 197 PRO A C 1
ATOM 1538 O O . PRO A 1 197 ? -15.457 -0.484 4.545 1.00 68.25 197 PRO A O 1
ATOM 1541 N N . ALA A 1 198 ? -16.791 -1.921 3.418 1.00 58.72 198 ALA A N 1
ATOM 1542 C CA . ALA A 1 198 ? -17.626 -0.890 2.807 1.00 58.72 198 ALA A CA 1
ATOM 1543 C C . ALA A 1 198 ? -18.203 0.026 3.873 1.00 58.72 198 ALA A C 1
ATOM 1545 O O . ALA A 1 198 ? -18.735 -0.458 4.872 1.00 58.72 198 ALA A O 1
ATOM 1546 N N . ASP A 1 199 ? -18.131 1.330 3.636 1.00 51.84 199 ASP A N 1
ATOM 1547 C CA . ASP A 1 199 ? -18.982 2.260 4.358 1.00 51.84 199 ASP A CA 1
ATOM 1548 C C . ASP A 1 199 ? -20.416 2.056 3.828 1.00 51.84 199 ASP A C 1
ATOM 1550 O O . ASP A 1 199 ? -20.642 2.275 2.636 1.00 51.84 199 ASP A O 1
ATOM 1554 N N . PRO A 1 200 ? -21.375 1.596 4.654 1.00 45.06 200 PRO A N 1
ATOM 1555 C CA . PRO A 1 200 ? -22.742 1.329 4.207 1.00 45.06 200 PRO A CA 1
ATOM 1556 C C . PRO A 1 200 ? -23.483 2.589 3.728 1.00 45.06 200 PRO A C 1
ATOM 1558 O O . PRO A 1 200 ? -24.516 2.459 3.076 1.00 45.06 200 PRO A O 1
ATOM 1561 N N . GLU A 1 201 ? -22.978 3.792 4.030 1.00 46.62 201 GLU A N 1
ATOM 1562 C CA . GLU A 1 201 ? -23.547 5.073 3.581 1.00 46.62 201 GLU A CA 1
ATOM 1563 C C . GLU A 1 201 ? -22.847 5.652 2.337 1.00 46.62 201 GLU A C 1
ATOM 1565 O O . GLU A 1 201 ? -23.197 6.738 1.869 1.00 46.62 201 GLU A O 1
ATOM 1570 N N . SER A 1 202 ? -21.854 4.949 1.790 1.00 44.94 202 SER A N 1
ATOM 1571 C CA . SER A 1 202 ? -21.054 5.395 0.653 1.00 44.94 202 SER A CA 1
ATOM 1572 C C . SER A 1 202 ? -21.269 4.463 -0.536 1.00 44.94 202 SER A C 1
ATOM 1574 O O . SER A 1 202 ? -20.960 3.279 -0.455 1.00 44.94 202 SER A O 1
ATOM 1576 N N . ASP A 1 203 ? -21.651 5.009 -1.695 1.00 39.34 203 ASP A N 1
ATOM 1577 C CA . ASP A 1 203 ? -21.537 4.344 -3.012 1.00 39.34 203 ASP A CA 1
ATOM 1578 C C . ASP A 1 203 ? -20.057 4.072 -3.419 1.00 39.34 203 ASP A C 1
ATOM 1580 O O . ASP A 1 203 ? -19.724 3.874 -4.590 1.00 39.34 203 ASP A O 1
ATOM 1584 N N . GLY A 1 204 ? -19.127 4.116 -2.460 1.00 37.78 204 GLY A N 1
ATOM 1585 C CA . GLY A 1 204 ? -17.712 3.816 -2.605 1.00 37.78 204 GLY A CA 1
ATOM 1586 C C . GLY A 1 204 ? -17.406 2.334 -2.368 1.00 37.78 204 GLY A C 1
ATOM 1587 O O . GLY A 1 204 ? -18.140 1.633 -1.676 1.00 37.78 204 GLY A O 1
ATOM 1588 N N . PRO A 1 205 ? -16.304 1.830 -2.943 1.00 36.16 205 PRO A N 1
ATOM 1589 C CA . PRO A 1 205 ? -16.125 0.409 -3.150 1.00 36.16 205 PRO A CA 1
ATOM 1590 C C . PRO A 1 205 ? -15.754 -0.275 -1.847 1.00 36.16 205 PRO A C 1
ATOM 1592 O O . PRO A 1 205 ? -14.601 -0.248 -1.411 1.00 36.16 205 PRO A O 1
ATOM 1595 N N . GLY A 1 206 ? -16.727 -0.918 -1.233 1.00 37.22 206 GLY A N 1
ATOM 1596 C CA . GLY A 1 206 ? -16.436 -1.945 -0.268 1.00 37.22 206 GLY A CA 1
ATOM 1597 C C . GLY A 1 206 ? -17.115 -3.242 -0.628 1.00 37.22 206 GLY A C 1
ATOM 1598 O O . GLY A 1 206 ? -18.109 -3.309 -1.348 1.00 37.22 206 GLY A O 1
ATOM 1599 N N . TRP A 1 207 ? -16.435 -4.285 -0.200 1.00 50.03 207 TRP A N 1
ATOM 1600 C CA . TRP A 1 207 ? -16.645 -5.639 -0.634 1.00 50.03 207 TRP A CA 1
ATOM 1601 C C . TRP A 1 207 ? -17.992 -6.147 -0.100 1.00 50.03 207 TRP A C 1
ATOM 1603 O O . TRP A 1 207 ? -18.278 -6.103 1.095 1.00 50.03 207 TRP A O 1
ATOM 1613 N N . LEU A 1 208 ? -18.823 -6.616 -1.025 1.00 33.91 208 LEU A N 1
ATOM 1614 C CA . LEU A 1 208 ? -19.896 -7.554 -0.750 1.00 33.91 208 LEU A CA 1
ATOM 1615 C C . LEU A 1 208 ? -19.336 -8.940 -1.080 1.00 33.91 208 LEU A C 1
ATOM 1617 O O . LEU A 1 208 ? -18.952 -9.196 -2.224 1.00 33.91 208 LEU A O 1
ATOM 1621 N N . LEU A 1 209 ? -19.263 -9.805 -0.073 1.00 35.31 209 LEU A N 1
ATOM 1622 C CA . LEU A 1 209 ? -19.399 -11.247 -0.264 1.00 35.31 209 LEU A CA 1
ATOM 1623 C C . LEU A 1 209 ? -20.756 -11.653 0.300 1.00 35.31 209 LEU A C 1
ATOM 1625 O O . LEU A 1 209 ? -21.038 -11.245 1.450 1.00 35.31 209 LEU A O 1
#

Mean predicted aligned error: 5.27 Å

Radius of gyration: 17.22 Å; Cα contacts (8 Å, |Δi|>4): 423; chains: 1; bounding box: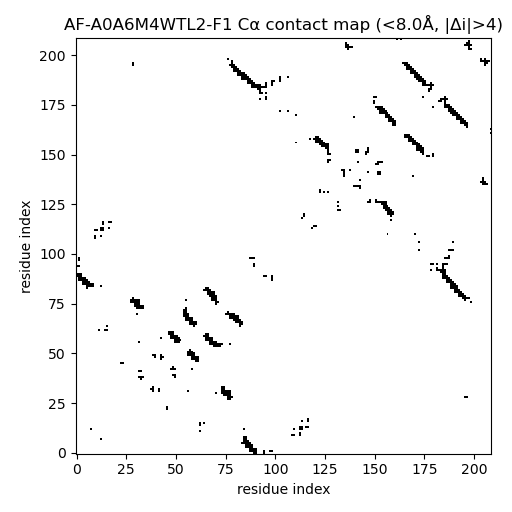 46×35×44 Å

Sequence (209 aa):
MPVLTADRTPDQLVAELERLVEVDWPTVWAGVPDDEEKRTHWCTGFGWRPLWFEAGQWVRTAQGSRLHLASVAPARPVTRVEHILWSVRAGAAAENEALMSLTARKWPAYVAAVQAVLSVPTWSGDWDTAGFPDSPGRAYWQDAEWRAEHRDPYRLAVWSFRTPGAPLFVLRANLAAGTAAGWGPGSATISLACHGPADPESDGPGWLL

Nearest PDB structures (foldseek):
  4zv3-assembly1_C  TM=3.422E-01  e=3.871E+00  Mus musculus
  7z1r-assembly1_D000  TM=2.285E-01  e=2.278E+00  Solanum lycopersicum
  5ygv-assembly1_B  TM=1.821E-01  e=1.059E+00  Arabidopsis thaliana
  3b7k-assembly1_A  TM=2.757E-01  e=9.938E+00  Homo sapiens

pLDDT: mean 88.97, std 12.89, range [33.91, 98.38]

Organism: NCBI:txid249586

Solvent-accessible surface area (backbone atoms only — not comparable to full-atom values): 11321 Å² total; per-residue (Å²): 123,61,44,77,80,38,79,55,48,42,68,59,47,33,64,47,48,66,53,58,75,70,51,69,52,72,62,51,32,59,23,51,53,67,53,68,67,58,30,46,52,54,31,45,74,73,53,27,44,71,71,53,77,71,75,23,44,31,34,32,40,81,90,67,49,55,39,38,37,31,16,94,45,71,53,33,47,26,53,33,41,36,31,78,34,32,27,36,34,29,82,38,34,88,34,28,63,61,47,53,52,49,49,63,67,50,47,62,52,48,52,50,28,49,30,76,76,70,44,77,55,77,42,74,44,49,53,82,41,87,84,66,77,83,50,79,32,82,91,77,42,58,54,72,68,56,14,71,75,61,37,35,47,39,26,45,34,33,39,70,62,92,54,89,74,52,49,41,36,38,41,36,31,37,54,41,88,48,23,88,76,48,77,39,51,18,36,40,36,37,33,43,35,39,27,43,56,44,54,92,91,44,102,55,69,35,79,82,131

Secondary structure (DSSP, 8-state):
--EEEEE--HHHHHHHHHHHTTS-HHHHHH---SSHHHHHHHHHHTTPEEEEESSSEEEE-TTS-EEEEE-SSTTSPP-EEEEEEEEEE-SSGGGHHHHHHHHHHHHHHHHHHHHHHH-S-SEEEETT-TTPPPPSSTTT---HHHHHHH--SSEEEEE--SSTTPPEEEEEEEEPTTTTTTSSS-EEEEEEEEEPPP-TT-SS-----

Foldseek 3Di:
DKDKPAAAFLVLLLVVVVLVVVDPVVVQQQFAAPDPVSNQVVLVVSQWGWDDDDQATWIAHPSRWIWGQHDNHGSGGRFKIKTFRIKIWFPKLVCLVVQVVVLVVRVVSNQVSCCVRQNAFPDWDALPDPPDDDDLDDVQWDDNVCCVVFSVQRIKTWHDDPDPFAWIKIWTKHKPGCSVVSPIIIMITTMIMTGGADPPVDPDRGDDD